Protein AF-A0A6G1FSB7-F1 (afdb_monomer_lite)

Structure (mmCIF, N/CA/C/O backbone):
data_AF-A0A6G1FSB7-F1
#
_entry.id   AF-A0A6G1FSB7-F1
#
loop_
_atom_site.group_PDB
_atom_site.id
_atom_site.type_symbol
_atom_site.label_atom_id
_atom_site.label_alt_id
_atom_site.label_comp_id
_atom_site.label_asym_id
_atom_site.label_entity_id
_atom_site.label_seq_id
_atom_site.pdbx_PDB_ins_code
_atom_site.Cartn_x
_atom_site.Cartn_y
_atom_site.Cartn_z
_atom_site.occupancy
_atom_site.B_iso_or_equiv
_atom_site.auth_seq_id
_atom_site.auth_comp_id
_atom_site.auth_asym_id
_atom_site.auth_atom_id
_atom_site.pdbx_PDB_model_num
ATOM 1 N N . MET A 1 1 ? -20.353 -3.170 -12.183 1.00 54.41 1 MET A N 1
ATOM 2 C CA . MET A 1 1 ? -20.197 -1.735 -12.502 1.00 54.41 1 MET A CA 1
ATOM 3 C C . MET A 1 1 ? -19.175 -1.170 -11.527 1.00 54.41 1 MET A C 1
ATOM 5 O O . MET A 1 1 ? -19.316 -1.468 -10.345 1.00 54.41 1 MET A O 1
ATOM 9 N N . PRO A 1 2 ? -18.126 -0.470 -11.989 1.00 66.56 2 PRO A N 1
ATOM 10 C CA . PRO A 1 2 ? -17.168 0.158 -11.085 1.00 66.56 2 PRO A CA 1
ATOM 11 C C . PRO A 1 2 ? -17.877 1.203 -10.210 1.00 66.56 2 PRO A C 1
ATOM 13 O O . PRO A 1 2 ? -18.895 1.757 -10.636 1.00 66.56 2 PRO A O 1
ATOM 16 N N . PRO A 1 3 ? -17.391 1.442 -8.984 1.00 71.69 3 PRO A N 1
ATOM 17 C CA . PRO A 1 3 ? -18.014 2.393 -8.074 1.00 71.69 3 PRO A CA 1
ATOM 18 C C . PRO A 1 3 ? -17.976 3.822 -8.638 1.00 71.69 3 PRO A C 1
ATOM 20 O O . PRO A 1 3 ? -17.037 4.211 -9.329 1.00 71.69 3 PRO A O 1
ATOM 23 N N . ASP A 1 4 ? -19.015 4.602 -8.342 1.00 80.88 4 ASP A N 1
ATOM 24 C CA . ASP A 1 4 ? -19.133 5.993 -8.786 1.00 80.88 4 ASP A CA 1
ATOM 25 C C . ASP A 1 4 ? -18.079 6.889 -8.106 1.00 80.88 4 ASP A C 1
ATOM 27 O O . ASP A 1 4 ? -17.832 6.751 -6.901 1.00 80.88 4 ASP A O 1
ATOM 31 N N . ARG A 1 5 ? -17.490 7.842 -8.848 1.00 85.50 5 ARG A N 1
ATOM 32 C CA . ARG A 1 5 ? -16.467 8.776 -8.335 1.00 85.50 5 ARG A CA 1
ATOM 33 C C . ARG A 1 5 ? -16.913 9.538 -7.084 1.00 85.50 5 ARG A C 1
ATOM 35 O O . ARG A 1 5 ? -16.089 9.852 -6.231 1.00 85.50 5 ARG A O 1
ATOM 42 N N . SER A 1 6 ? -18.211 9.820 -6.949 1.00 85.75 6 SER A N 1
ATOM 43 C CA . SER A 1 6 ? -18.794 10.533 -5.803 1.00 85.75 6 SER A CA 1
ATOM 44 C C . SER A 1 6 ? -18.677 9.751 -4.493 1.00 85.75 6 SER A C 1
ATOM 46 O O . SER A 1 6 ? -18.774 10.328 -3.411 1.00 85.75 6 SER A O 1
ATOM 48 N N . SER A 1 7 ? -18.423 8.442 -4.575 1.00 87.69 7 SER A N 1
ATOM 49 C CA . SER A 1 7 ? -18.170 7.590 -3.413 1.00 87.69 7 SER A CA 1
ATOM 50 C C . SER A 1 7 ? -16.726 7.681 -2.907 1.00 87.69 7 SER A C 1
ATOM 52 O O . SER A 1 7 ? -16.431 7.123 -1.847 1.00 87.69 7 SER A O 1
ATOM 54 N N . PHE A 1 8 ? -15.834 8.372 -3.626 1.00 91.44 8 PHE A N 1
ATOM 55 C CA . PHE A 1 8 ? -14.427 8.523 -3.268 1.00 91.44 8 PHE A CA 1
ATOM 56 C C . PHE A 1 8 ? -14.100 9.926 -2.762 1.00 91.44 8 PHE A C 1
ATOM 58 O O . PHE A 1 8 ? -14.615 10.944 -3.228 1.00 91.44 8 PHE A O 1
ATOM 65 N N . LYS A 1 9 ? -13.190 9.963 -1.796 1.00 93.50 9 LYS A N 1
ATOM 66 C CA . LYS A 1 9 ? -12.578 11.167 -1.247 1.00 93.50 9 LYS A CA 1
ATOM 67 C C . LYS A 1 9 ? -11.099 11.158 -1.601 1.00 93.50 9 LYS A C 1
ATOM 69 O O . LYS A 1 9 ? -10.447 10.119 -1.494 1.00 93.50 9 LYS A O 1
ATOM 74 N N . ALA A 1 10 ? -10.590 12.318 -1.981 1.00 94.75 10 ALA A N 1
ATOM 75 C CA . ALA A 1 10 ? -9.172 12.559 -2.145 1.00 94.75 10 ALA A CA 1
ATOM 76 C C . ALA A 1 10 ? -8.534 12.979 -0.812 1.00 94.75 10 ALA A C 1
ATOM 78 O O . ALA A 1 10 ? -9.141 13.677 0.005 1.00 94.75 10 ALA A O 1
ATOM 79 N N . LEU A 1 11 ? -7.296 12.551 -0.599 1.00 95.19 11 LEU A N 1
ATOM 80 C CA . LEU A 1 11 ? -6.402 13.015 0.455 1.00 95.19 11 LEU A CA 1
ATOM 81 C C . LEU A 1 11 ? -5.046 13.315 -0.187 1.00 95.19 11 LEU A C 1
ATOM 83 O O . LEU A 1 11 ? -4.570 12.527 -1.000 1.00 95.19 11 LEU A O 1
ATOM 87 N N . ASN A 1 12 ? -4.460 14.468 0.146 1.00 96.00 12 ASN A N 1
ATOM 88 C CA . ASN A 1 12 ? -3.199 14.972 -0.422 1.00 96.00 12 ASN A CA 1
ATOM 89 C C . ASN A 1 12 ? -3.178 15.080 -1.960 1.00 96.00 12 ASN A C 1
ATOM 91 O O . ASN A 1 12 ? -2.124 15.086 -2.586 1.00 96.00 12 ASN A O 1
ATOM 95 N N . THR A 1 13 ? -4.352 15.173 -2.579 1.00 94.44 13 THR A N 1
ATOM 96 C CA . THR A 1 13 ? -4.537 15.472 -4.000 1.00 94.44 13 THR A CA 1
ATOM 97 C C . THR A 1 13 ? -5.859 16.227 -4.166 1.00 94.44 13 THR A C 1
ATOM 99 O O . THR A 1 13 ? -6.755 16.049 -3.331 1.00 94.44 13 THR A O 1
ATOM 102 N N . PRO A 1 14 ? -6.012 17.113 -5.167 1.00 92.75 14 PRO A N 1
ATOM 103 C CA . PRO A 1 14 ? -7.265 17.835 -5.374 1.00 92.75 14 PRO A CA 1
ATOM 104 C C . PRO A 1 14 ? -8.441 16.877 -5.596 1.00 92.75 14 PRO A C 1
ATOM 106 O O . PRO A 1 14 ? -8.322 15.918 -6.342 1.00 92.75 14 PRO A O 1
ATOM 109 N N . GLN A 1 15 ? -9.621 17.150 -5.033 1.00 89.81 15 GLN A N 1
ATOM 110 C CA . GLN A 1 15 ? -10.812 16.309 -5.269 1.00 89.81 15 GLN A CA 1
ATOM 111 C C . GLN A 1 15 ? -11.200 16.236 -6.762 1.00 89.81 15 GLN A C 1
ATOM 113 O O . GLN A 1 15 ? -11.826 15.280 -7.221 1.00 89.81 15 GLN A O 1
ATOM 118 N N . GLU A 1 16 ? -10.806 17.243 -7.534 1.00 88.50 16 GLU A N 1
ATOM 119 C CA . GLU A 1 16 ? -11.022 17.325 -8.978 1.00 88.50 16 GLU A CA 1
ATOM 120 C C . GLU A 1 16 ? -10.201 16.287 -9.754 1.00 88.50 16 GLU A C 1
ATOM 122 O O . GLU A 1 16 ? -10.632 15.867 -10.827 1.00 88.50 16 GLU A O 1
ATOM 127 N N . SER A 1 17 ? -9.085 15.814 -9.178 1.00 86.06 17 SER A N 1
ATOM 128 C CA . SER A 1 17 ? -8.238 14.759 -9.746 1.00 86.06 17 SER A CA 1
ATOM 129 C C . SER A 1 17 ? -8.837 13.360 -9.591 1.00 86.06 17 SER A C 1
ATOM 131 O O . SER A 1 17 ? -8.346 12.423 -10.216 1.00 86.06 17 SER A O 1
ATOM 133 N N . VAL A 1 18 ? -9.915 13.203 -8.804 1.00 88.25 18 VAL A N 1
ATOM 134 C CA . VAL A 1 18 ? -10.635 11.928 -8.702 1.00 88.25 18 VAL A CA 1
ATOM 135 C C . VAL A 1 18 ? -11.195 11.564 -10.085 1.00 88.25 18 VAL A C 1
ATOM 137 O O . VAL A 1 18 ? -12.042 12.305 -10.601 1.00 88.25 18 VAL A O 1
ATOM 140 N N . PRO A 1 19 ? -10.786 10.429 -10.673 1.00 87.62 19 PRO A N 1
ATOM 141 C CA . PRO A 1 19 ? -11.200 10.021 -12.010 1.00 87.62 19 PRO A CA 1
ATOM 142 C C . PRO A 1 19 ? -12.714 9.873 -12.140 1.00 87.62 19 PRO A C 1
ATOM 144 O O . PRO A 1 19 ? -13.407 9.498 -11.195 1.00 87.62 19 PRO A O 1
ATOM 147 N N . GLN A 1 20 ? -13.245 10.126 -13.339 1.00 84.56 20 GLN A N 1
ATOM 148 C CA . GLN A 1 20 ? -14.663 9.874 -13.619 1.00 84.56 20 GLN A CA 1
ATOM 149 C C . GLN A 1 20 ? -14.998 8.383 -13.606 1.00 84.56 20 GLN A C 1
ATOM 151 O O . GLN A 1 20 ? -16.076 7.992 -13.160 1.00 84.56 20 GLN A O 1
ATOM 156 N N . TRP A 1 21 ? -14.062 7.559 -14.072 1.00 84.62 21 TRP A N 1
ATOM 157 C CA . TRP A 1 21 ? -14.194 6.115 -14.126 1.00 84.62 21 TRP A CA 1
ATOM 158 C C . TRP A 1 21 ? -13.213 5.464 -13.154 1.00 84.62 21 TRP A C 1
ATOM 160 O O . TRP A 1 21 ? -12.003 5.556 -13.323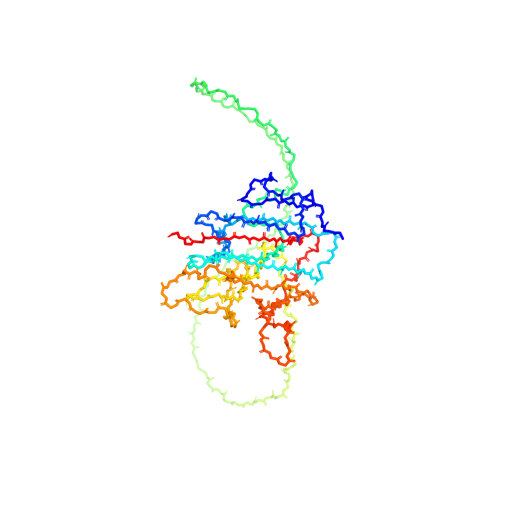 1.00 84.62 21 TRP A O 1
ATOM 170 N N . MET A 1 22 ? -13.747 4.777 -12.145 1.00 85.38 22 MET A N 1
ATOM 171 C CA . MET A 1 22 ? -12.953 4.110 -11.105 1.00 85.38 22 MET A CA 1
ATOM 172 C C . MET A 1 22 ? -12.581 2.661 -11.464 1.00 85.38 22 MET A C 1
ATOM 174 O O . MET A 1 22 ? -12.188 1.898 -10.587 1.00 85.38 22 MET A O 1
ATOM 178 N N . GLY A 1 23 ? -12.763 2.248 -12.725 1.00 85.88 23 GLY A N 1
ATOM 179 C CA . GLY A 1 23 ? -12.395 0.903 -13.182 1.00 85.88 23 GLY A CA 1
ATOM 180 C C . GLY A 1 23 ? -10.907 0.761 -13.511 1.00 85.88 23 GLY A C 1
ATOM 181 O O . GLY A 1 23 ? -10.328 -0.281 -13.233 1.00 85.88 23 GLY A O 1
ATOM 182 N N . SER A 1 24 ? -10.295 1.808 -14.068 1.00 89.75 24 SER A N 1
ATOM 183 C CA . SER A 1 24 ? -8.847 1.949 -14.252 1.00 89.75 24 SER A CA 1
ATOM 184 C C . SER A 1 24 ? -8.519 3.427 -14.437 1.00 89.75 24 SER A C 1
ATOM 186 O O . SER A 1 24 ? -9.261 4.147 -15.105 1.00 89.75 24 SER A O 1
ATOM 188 N N . PHE A 1 25 ? -7.426 3.882 -13.837 1.00 93.25 25 PHE A N 1
ATOM 189 C CA . PHE A 1 25 ? -6.999 5.277 -13.866 1.00 93.25 25 PHE A CA 1
ATOM 190 C C . PHE A 1 25 ? -5.542 5.409 -13.426 1.00 93.25 25 PHE A C 1
ATOM 192 O O . PHE A 1 25 ? -5.006 4.505 -12.787 1.00 93.25 25 PHE A O 1
ATOM 199 N N . ASP A 1 26 ? -4.957 6.573 -13.697 1.00 94.19 26 ASP A N 1
ATOM 200 C CA . ASP A 1 26 ? -3.613 6.928 -13.253 1.00 94.19 26 ASP A CA 1
ATOM 201 C C . ASP A 1 26 ? -3.658 7.794 -11.990 1.00 94.19 26 ASP A C 1
ATOM 203 O O . ASP A 1 26 ? -4.499 8.688 -11.850 1.00 94.19 26 ASP A O 1
ATOM 207 N N . LEU A 1 27 ? -2.731 7.537 -11.067 1.00 95.06 27 LEU A N 1
ATOM 208 C CA . LEU A 1 27 ? -2.522 8.328 -9.858 1.00 95.06 27 LEU A CA 1
ATOM 209 C C . LEU A 1 27 ? -1.041 8.691 -9.757 1.00 95.06 27 LEU A C 1
ATOM 211 O O . LEU A 1 27 ? -0.196 7.818 -9.580 1.00 95.06 27 LEU A O 1
ATOM 215 N N . SER A 1 28 ? -0.730 9.980 -9.860 1.00 94.69 28 SER A N 1
ATOM 216 C CA . SER A 1 28 ? 0.650 10.470 -9.832 1.00 94.69 28 SER A CA 1
ATOM 217 C C . SER A 1 28 ? 1.041 10.969 -8.446 1.00 94.69 28 SER A C 1
ATOM 219 O O . SER A 1 28 ? 0.273 11.687 -7.805 1.00 94.69 28 SER A O 1
ATOM 221 N N . ALA A 1 29 ? 2.258 10.640 -8.018 1.00 95.56 29 ALA A N 1
ATOM 222 C CA . ALA A 1 29 ? 2.855 11.116 -6.777 1.00 95.56 29 ALA A CA 1
ATOM 223 C C . ALA A 1 29 ? 3.949 12.153 -7.060 1.00 95.56 29 ALA A C 1
ATOM 225 O O . ALA A 1 29 ? 4.837 11.927 -7.879 1.00 95.56 29 ALA A O 1
ATOM 226 N N . ALA A 1 30 ? 3.885 13.297 -6.378 1.00 95.00 30 ALA A N 1
ATOM 227 C CA . ALA A 1 30 ? 4.961 14.283 -6.415 1.00 95.00 30 ALA A CA 1
ATOM 228 C C . ALA A 1 30 ? 6.190 13.779 -5.625 1.00 95.00 30 ALA A C 1
ATOM 230 O O . ALA A 1 30 ? 6.027 12.936 -4.736 1.00 95.00 30 ALA A O 1
ATOM 231 N N . PRO A 1 31 ? 7.402 14.304 -5.885 1.00 95.50 31 PRO A N 1
ATOM 232 C CA . PRO A 1 31 ? 8.576 14.001 -5.068 1.00 95.50 31 PRO A CA 1
ATOM 233 C C . PRO A 1 31 ? 8.361 14.308 -3.579 1.00 95.50 31 PRO A C 1
ATOM 235 O O . PRO A 1 31 ? 7.634 15.241 -3.232 1.00 95.50 31 PRO A O 1
ATOM 238 N N . ASN A 1 32 ? 9.051 13.574 -2.705 1.00 95.75 32 ASN A N 1
ATOM 239 C CA . ASN A 1 32 ? 8.972 13.683 -1.241 1.00 95.75 32 ASN A CA 1
ATOM 240 C C . ASN A 1 32 ? 7.580 13.371 -0.654 1.00 95.75 32 ASN A C 1
ATOM 242 O O . ASN A 1 32 ? 7.184 13.918 0.382 1.00 95.75 32 ASN A O 1
ATOM 246 N N . THR A 1 33 ? 6.821 12.493 -1.309 1.00 97.12 33 THR A N 1
ATOM 247 C CA . THR A 1 33 ? 5.533 12.008 -0.799 1.00 97.12 33 THR A CA 1
ATOM 248 C C . THR A 1 33 ? 5.675 10.631 -0.167 1.00 97.12 33 THR A C 1
ATOM 250 O O . THR A 1 33 ? 6.358 9.768 -0.707 1.00 97.12 33 THR A O 1
ATOM 253 N N . ASP A 1 34 ? 5.021 10.409 0.974 1.00 97.38 34 ASP A N 1
ATOM 254 C CA . ASP A 1 34 ? 5.074 9.132 1.692 1.00 97.38 34 ASP A CA 1
ATOM 255 C C . ASP A 1 34 ? 3.839 8.933 2.594 1.00 97.38 34 ASP A C 1
ATOM 257 O O . ASP A 1 34 ? 3.127 9.884 2.947 1.00 97.38 34 ASP A O 1
ATOM 261 N N . LEU A 1 35 ? 3.590 7.676 2.960 1.00 97.25 35 LEU A N 1
ATOM 262 C CA . LEU A 1 35 ? 2.675 7.261 4.017 1.00 97.25 35 LEU A CA 1
ATOM 263 C C . LEU A 1 35 ? 3.426 6.324 4.970 1.00 97.25 35 LEU A C 1
ATOM 265 O O . LEU A 1 35 ? 3.613 5.139 4.674 1.00 97.25 35 LEU A O 1
ATOM 269 N N . TRP A 1 36 ? 3.835 6.849 6.122 1.00 96.56 36 TRP A N 1
ATOM 270 C CA . TRP A 1 36 ? 4.643 6.125 7.101 1.00 96.56 36 TRP A CA 1
ATOM 271 C C . TRP A 1 36 ? 4.350 6.578 8.529 1.00 96.56 36 TRP A C 1
ATOM 273 O O . TRP A 1 36 ? 4.022 7.740 8.754 1.00 96.56 36 TRP A O 1
ATOM 283 N N . ARG A 1 37 ? 4.524 5.690 9.514 1.00 94.88 37 ARG A N 1
ATOM 284 C CA . ARG A 1 37 ? 4.431 6.038 10.938 1.00 94.88 37 ARG A CA 1
ATOM 285 C C . ARG A 1 37 ? 5.734 5.740 11.662 1.00 94.88 37 ARG A C 1
ATOM 287 O O . ARG A 1 37 ? 6.164 4.593 11.750 1.00 94.88 37 ARG A O 1
ATOM 294 N N . LYS A 1 38 ? 6.354 6.772 12.227 1.00 91.06 38 LYS A N 1
ATOM 295 C CA . LYS A 1 38 ? 7.503 6.626 13.126 1.00 91.06 38 LYS A CA 1
ATOM 296 C C . LYS A 1 38 ? 7.009 6.495 14.574 1.00 91.06 38 LYS A C 1
ATOM 298 O O . LYS A 1 38 ? 6.112 7.255 14.956 1.00 91.06 38 LYS A O 1
ATOM 303 N N . PRO A 1 39 ? 7.600 5.599 15.382 1.00 85.75 39 PRO A N 1
ATOM 304 C CA . PRO A 1 39 ? 7.318 5.533 16.810 1.00 85.75 39 PRO A CA 1
ATOM 305 C C . PRO A 1 39 ? 7.502 6.896 17.514 1.00 85.75 39 PRO A C 1
ATOM 307 O O . PRO A 1 39 ? 8.401 7.656 17.137 1.00 85.75 39 PRO A O 1
ATOM 310 N N . PRO A 1 40 ? 6.703 7.213 18.550 1.00 74.25 40 PRO A N 1
ATOM 311 C CA . PRO A 1 40 ? 5.519 6.466 18.972 1.00 74.25 40 PRO A CA 1
ATOM 312 C C . PRO A 1 40 ? 4.350 6.653 17.984 1.00 74.25 40 PRO A C 1
ATOM 314 O O . PRO A 1 40 ? 3.909 5.684 17.390 1.00 74.25 40 PRO A O 1
ATOM 317 N N . CYS A 1 41 ? 3.908 7.879 17.679 1.00 74.38 41 CYS A N 1
ATOM 318 C CA . CYS A 1 41 ? 2.727 8.103 16.821 1.00 74.38 41 CYS A CA 1
ATOM 319 C C . CYS A 1 41 ? 2.927 9.212 15.774 1.00 74.38 41 CYS A C 1
ATOM 321 O O . CYS A 1 41 ? 2.022 10.011 15.534 1.00 74.38 41 CYS A O 1
ATOM 323 N N . ARG A 1 42 ? 4.121 9.335 15.182 1.00 85.69 42 ARG A N 1
ATOM 324 C CA . ARG A 1 42 ? 4.404 10.411 14.221 1.00 85.69 42 ARG A CA 1
ATOM 325 C C . ARG A 1 42 ? 4.148 9.946 12.791 1.00 85.69 42 ARG A C 1
ATOM 327 O O . ARG A 1 42 ? 4.974 9.239 12.215 1.00 85.69 42 ARG A O 1
ATOM 334 N N . ASP A 1 43 ? 3.032 10.387 12.223 1.00 90.50 43 ASP A N 1
ATOM 335 C CA . ASP A 1 43 ? 2.664 10.109 10.835 1.00 90.50 43 ASP A CA 1
ATOM 336 C C . ASP A 1 43 ? 3.342 11.074 9.846 1.00 90.50 43 ASP A C 1
ATOM 338 O O . ASP A 1 43 ? 3.301 12.295 10.007 1.00 90.50 43 ASP A O 1
ATOM 342 N N . THR A 1 44 ? 3.915 10.514 8.785 1.00 94.38 44 THR A N 1
ATOM 343 C CA . THR A 1 44 ? 4.077 11.169 7.485 1.00 94.38 44 THR A CA 1
ATOM 344 C C . THR A 1 44 ? 2.890 10.730 6.633 1.00 94.38 44 THR A C 1
ATOM 346 O O . THR A 1 44 ? 2.717 9.538 6.399 1.00 94.38 44 THR A O 1
ATOM 349 N N . SER A 1 45 ? 2.053 11.671 6.199 1.00 95.44 45 SER A N 1
ATOM 350 C CA . SER A 1 45 ? 0.875 11.407 5.363 1.00 95.44 45 SER A CA 1
ATOM 351 C C . SER A 1 45 ? 0.792 12.475 4.279 1.00 95.44 45 SER A C 1
ATOM 353 O O . SER A 1 45 ? 0.011 13.418 4.376 1.00 95.44 45 SER A O 1
ATOM 355 N N . THR A 1 46 ? 1.665 12.367 3.282 1.00 96.88 46 THR A N 1
ATOM 356 C CA . THR A 1 46 ? 1.761 13.303 2.146 1.00 96.88 46 THR A CA 1
ATOM 357 C C . THR A 1 46 ? 1.472 12.628 0.807 1.00 96.88 46 THR A C 1
ATOM 359 O O . THR A 1 46 ? 1.258 13.315 -0.187 1.00 96.88 46 THR A O 1
ATOM 362 N N . ALA A 1 47 ? 1.415 11.292 0.777 1.00 97.50 47 ALA A N 1
ATOM 363 C CA . ALA A 1 47 ? 1.036 10.513 -0.396 1.00 97.50 47 ALA A CA 1
ATOM 364 C C . ALA A 1 47 ? -0.395 10.838 -0.871 1.00 97.50 47 ALA A C 1
ATOM 366 O O . ALA A 1 47 ? -1.306 10.866 -0.032 1.00 97.50 47 ALA A O 1
ATOM 367 N N . PRO A 1 48 ? -0.622 11.052 -2.182 1.00 97.69 48 PRO A N 1
ATOM 368 C CA . PRO A 1 48 ? -1.963 11.146 -2.745 1.00 97.69 48 PRO A CA 1
ATOM 369 C C . PRO A 1 48 ? -2.716 9.824 -2.568 1.00 97.69 48 PRO A C 1
ATOM 371 O O . PRO A 1 48 ? -2.221 8.751 -2.918 1.00 97.69 48 PRO A O 1
ATOM 374 N N . ILE A 1 49 ? -3.929 9.905 -2.023 1.00 97.69 49 ILE A N 1
ATOM 375 C CA . ILE A 1 49 ? -4.774 8.749 -1.710 1.00 97.69 49 ILE A CA 1
ATOM 376 C C . ILE A 1 49 ? -6.200 9.022 -2.184 1.00 97.69 49 ILE A C 1
ATOM 378 O O . ILE A 1 49 ? -6.784 10.059 -1.861 1.00 97.69 49 ILE A O 1
ATOM 382 N N . LEU A 1 50 ? -6.795 8.056 -2.883 1.00 96.12 50 LEU A N 1
ATOM 383 C CA . LEU A 1 50 ? -8.219 8.044 -3.216 1.00 96.12 50 LEU A CA 1
ATOM 384 C C . LEU A 1 50 ? -8.896 6.918 -2.442 1.00 96.12 50 LEU A C 1
ATOM 386 O O . LEU A 1 50 ? -8.586 5.750 -2.664 1.00 96.12 50 LEU A O 1
ATOM 390 N N . TYR A 1 51 ? -9.822 7.242 -1.541 1.00 95.31 51 TYR A N 1
ATOM 391 C CA . TYR A 1 51 ? -10.451 6.245 -0.670 1.00 95.31 51 TYR A CA 1
ATOM 392 C C . TYR A 1 51 ? -11.964 6.392 -0.583 1.00 95.31 51 TYR A C 1
ATOM 394 O O . TYR A 1 51 ? -12.524 7.479 -0.710 1.00 95.31 51 TYR A O 1
ATOM 402 N N . THR A 1 52 ? -12.633 5.284 -0.293 1.00 92.81 52 THR A N 1
ATOM 403 C CA . THR A 1 52 ? -14.062 5.229 -0.006 1.00 92.81 52 THR A CA 1
ATOM 404 C C . THR A 1 52 ? -14.316 4.721 1.411 1.00 92.81 52 THR A C 1
ATOM 406 O O . THR A 1 52 ? -13.464 4.092 2.041 1.00 92.81 52 THR A O 1
ATOM 409 N N . SER A 1 53 ? -15.496 5.038 1.938 1.00 91.75 53 SER A N 1
ATOM 410 C CA . SER A 1 53 ? -15.964 4.555 3.242 1.00 91.75 53 SER A CA 1
ATOM 411 C C . SER A 1 53 ? -16.900 3.384 3.016 1.00 91.75 53 SER A C 1
ATOM 413 O O . SER A 1 53 ? -17.804 3.475 2.184 1.00 91.75 53 SER A O 1
ATOM 415 N N . LEU A 1 54 ? -16.707 2.295 3.750 1.00 88.75 54 LEU A N 1
ATOM 416 C CA . LEU A 1 54 ? -17.523 1.110 3.540 1.00 88.75 54 LEU A CA 1
ATOM 417 C C . LEU A 1 54 ? -18.903 1.273 4.182 1.00 88.75 54 LEU A C 1
ATOM 419 O O . LEU A 1 54 ? -19.042 1.789 5.289 1.00 88.75 54 LEU A O 1
ATOM 423 N N . ARG A 1 55 ? -19.937 0.810 3.474 1.00 85.94 55 ARG A N 1
ATOM 424 C CA . ARG A 1 55 ? -21.317 0.729 3.993 1.00 85.94 55 ARG A CA 1
ATOM 425 C C . ARG A 1 55 ? -21.610 -0.604 4.677 1.00 85.94 55 ARG A C 1
ATOM 427 O O . ARG A 1 55 ? -22.580 -0.724 5.415 1.00 85.94 55 ARG A O 1
ATOM 434 N N . HIS A 1 56 ? -20.773 -1.596 4.405 1.00 89.12 56 HIS A N 1
ATOM 435 C CA . HIS A 1 56 ? -20.884 -2.955 4.907 1.00 89.12 56 HIS A CA 1
ATOM 436 C C . HIS A 1 56 ? -19.560 -3.371 5.533 1.00 89.12 56 HIS A C 1
ATOM 438 O O . HIS A 1 56 ? -18.521 -2.756 5.285 1.00 89.12 56 HIS A O 1
ATOM 444 N N . ARG A 1 57 ? -19.602 -4.448 6.317 1.00 93.00 57 ARG A N 1
ATOM 445 C CA . ARG A 1 57 ? -18.404 -5.081 6.857 1.00 93.00 57 ARG A CA 1
ATOM 446 C C . ARG A 1 57 ? -17.405 -5.377 5.734 1.00 93.00 57 ARG A C 1
ATOM 448 O O . ARG A 1 57 ? -17.754 -6.005 4.734 1.00 93.00 57 ARG A O 1
ATOM 455 N N . PHE A 1 58 ? -16.157 -4.952 5.925 1.00 95.62 58 PHE A N 1
ATOM 456 C CA . PHE A 1 58 ? -15.071 -5.271 5.002 1.00 95.62 58 PHE A CA 1
ATOM 457 C C . PHE A 1 58 ? -14.898 -6.789 4.885 1.00 95.62 58 PHE A C 1
ATOM 459 O O . PHE A 1 58 ? -14.767 -7.469 5.902 1.00 95.62 58 PHE A O 1
ATOM 466 N N . THR A 1 59 ? -14.889 -7.299 3.654 1.00 96.50 59 THR A N 1
ATOM 467 C CA . THR A 1 59 ? -14.662 -8.724 3.359 1.00 96.50 59 THR A CA 1
ATOM 468 C C . THR A 1 59 ? -13.341 -8.892 2.626 1.00 96.50 59 THR A C 1
ATOM 470 O O . THR A 1 59 ? -12.438 -9.552 3.125 1.00 96.50 59 THR A O 1
ATOM 473 N N . SER A 1 60 ? -13.195 -8.228 1.486 1.00 97.12 60 SER A N 1
ATOM 474 C CA . SER A 1 60 ? -11.943 -8.129 0.751 1.00 97.12 60 SER A CA 1
ATOM 475 C C . SER A 1 60 ? -11.950 -6.879 -0.123 1.00 97.12 60 SER A C 1
ATOM 477 O O . SER A 1 60 ? -12.989 -6.234 -0.303 1.00 97.12 60 SER A O 1
ATOM 479 N N . ALA A 1 61 ? -10.787 -6.530 -0.654 1.00 96.00 61 ALA A N 1
ATOM 480 C CA . ALA A 1 61 ? -10.652 -5.598 -1.762 1.00 96.00 61 ALA A CA 1
ATOM 481 C C . ALA A 1 61 ? -9.576 -6.118 -2.706 1.00 96.00 61 ALA A C 1
ATOM 483 O O . ALA A 1 61 ? -8.718 -6.879 -2.281 1.00 96.00 61 ALA A O 1
ATOM 484 N N . GLU A 1 62 ? -9.619 -5.702 -3.964 1.00 95.81 62 GLU A N 1
ATOM 485 C CA . GLU A 1 62 ? -8.630 -6.089 -4.961 1.00 95.81 62 GLU A CA 1
ATOM 486 C C . GLU A 1 62 ? -8.211 -4.861 -5.762 1.00 95.81 62 GLU A C 1
ATOM 488 O O . GLU A 1 62 ? -9.041 -4.011 -6.093 1.00 95.81 62 GLU A O 1
ATOM 493 N N . VAL A 1 63 ? -6.921 -4.768 -6.063 1.00 96.00 63 VAL A N 1
ATOM 494 C CA . VAL A 1 63 ? -6.377 -3.790 -7.003 1.00 96.00 63 VAL A CA 1
ATOM 495 C C . VAL A 1 63 ? -5.359 -4.478 -7.897 1.00 96.00 63 VAL A C 1
ATOM 497 O O . VAL A 1 63 ? -4.617 -5.344 -7.442 1.00 96.00 63 VAL A O 1
ATOM 500 N N . THR A 1 64 ? -5.304 -4.074 -9.160 1.00 96.44 64 THR A N 1
ATOM 501 C CA . THR A 1 64 ? -4.149 -4.339 -10.018 1.00 96.44 64 THR A CA 1
ATOM 502 C C . THR A 1 64 ? -3.398 -3.036 -10.199 1.00 96.44 64 THR A C 1
ATOM 504 O O . THR A 1 64 ? -3.990 -2.034 -10.593 1.00 96.44 64 THR A O 1
ATOM 507 N N . VAL A 1 65 ? -2.112 -3.046 -9.870 1.00 96.06 65 VAL A N 1
ATOM 508 C CA . VAL A 1 65 ? -1.239 -1.879 -9.940 1.00 96.06 65 VAL A CA 1
ATOM 509 C C . VAL A 1 65 ? -0.120 -2.140 -10.935 1.00 96.06 65 VAL A C 1
ATOM 511 O O . VAL A 1 65 ? 0.458 -3.225 -10.959 1.00 96.06 65 VAL A O 1
ATOM 514 N N . SER A 1 66 ? 0.179 -1.133 -11.746 1.00 94.19 66 SER A N 1
ATOM 515 C CA . SER A 1 66 ? 1.393 -1.041 -12.547 1.00 94.19 66 SER A CA 1
ATOM 516 C C . SER A 1 66 ? 1.964 0.360 -12.363 1.00 94.19 66 SER A C 1
ATOM 518 O O . SER A 1 66 ? 1.195 1.321 -12.317 1.00 94.19 66 SER A O 1
ATOM 520 N N . ALA A 1 67 ? 3.278 0.479 -12.190 1.00 92.44 67 ALA A N 1
ATOM 521 C CA . ALA A 1 67 ? 3.908 1.743 -11.816 1.00 92.44 67 ALA A CA 1
ATOM 522 C C . ALA A 1 67 ? 5.249 1.949 -12.525 1.00 92.44 67 ALA A C 1
ATOM 524 O O . ALA A 1 67 ? 6.008 1.000 -12.714 1.00 92.44 67 ALA A O 1
ATOM 525 N N . ASP A 1 68 ? 5.547 3.204 -12.863 1.00 90.75 68 ASP A N 1
ATOM 526 C CA . ASP A 1 68 ? 6.873 3.644 -13.297 1.00 90.75 68 ASP A CA 1
ATOM 527 C C . ASP A 1 68 ? 7.753 3.848 -12.054 1.00 90.75 68 ASP A C 1
ATOM 529 O O . ASP A 1 68 ? 7.792 4.929 -11.467 1.00 90.75 68 ASP A O 1
ATOM 533 N N . LEU A 1 69 ? 8.390 2.768 -11.593 1.00 89.94 69 LEU A N 1
ATOM 534 C CA . LEU A 1 69 ? 9.251 2.788 -10.410 1.00 89.94 69 LEU A CA 1
ATOM 535 C C . LEU A 1 69 ? 10.654 3.307 -10.758 1.00 89.94 69 LEU A C 1
ATOM 537 O O . LEU A 1 69 ? 11.516 2.542 -11.190 1.00 89.94 69 LEU A O 1
ATOM 541 N N . GLU A 1 70 ? 10.883 4.599 -10.568 1.00 87.44 70 GLU A N 1
ATOM 542 C CA . GLU A 1 70 ? 12.118 5.275 -10.981 1.00 87.44 70 GLU A CA 1
ATOM 543 C C . GLU A 1 70 ? 13.064 5.544 -9.815 1.00 87.44 70 GLU A C 1
ATOM 545 O O . GLU A 1 70 ? 14.269 5.601 -10.014 1.00 87.44 70 GLU A O 1
ATOM 550 N N . PHE A 1 71 ? 12.549 5.730 -8.603 1.00 90.31 71 PHE A N 1
ATOM 551 C CA . PHE A 1 71 ? 13.371 6.063 -7.443 1.00 90.31 71 PHE A CA 1
ATOM 552 C C . PHE A 1 71 ? 13.193 5.042 -6.334 1.00 90.31 71 PHE A C 1
ATOM 554 O O . PHE A 1 71 ? 12.126 4.447 -6.174 1.00 90.31 71 PHE A O 1
ATOM 561 N N . GLU A 1 72 ? 14.266 4.808 -5.577 1.00 91.88 72 GLU A N 1
ATOM 562 C CA . GLU A 1 72 ? 14.223 3.915 -4.423 1.00 91.88 72 GLU A CA 1
ATOM 563 C C . GLU A 1 72 ? 13.068 4.344 -3.502 1.00 91.88 72 GLU A C 1
ATOM 565 O O . GLU A 1 72 ? 12.872 5.532 -3.231 1.00 91.88 72 GLU A O 1
ATOM 570 N N . TRP A 1 73 ? 12.286 3.365 -3.056 1.00 95.31 73 TRP A N 1
ATOM 571 C CA . TRP A 1 73 ? 11.057 3.532 -2.283 1.00 95.31 73 TRP A CA 1
ATOM 572 C C . TRP A 1 73 ? 9.861 4.121 -3.036 1.00 95.31 73 TRP A C 1
ATOM 574 O O . TRP A 1 73 ? 8.872 4.414 -2.369 1.00 95.31 73 TRP A O 1
ATOM 584 N N . ASP A 1 74 ? 9.882 4.274 -4.368 1.00 96.88 74 ASP A N 1
ATOM 585 C CA . ASP A 1 74 ? 8.661 4.529 -5.154 1.00 96.88 74 ASP A CA 1
ATOM 586 C C . ASP A 1 74 ? 7.628 3.430 -4.867 1.00 96.88 74 ASP A C 1
ATOM 588 O O . ASP A 1 74 ? 7.976 2.248 -4.824 1.00 96.88 74 ASP A O 1
ATOM 592 N N . GLN A 1 75 ? 6.361 3.805 -4.654 1.00 97.56 75 GLN A N 1
ATOM 593 C CA . GLN A 1 75 ? 5.304 2.866 -4.254 1.00 97.56 75 GLN A CA 1
ATOM 594 C C . GLN A 1 75 ? 3.972 3.185 -4.914 1.00 97.56 75 GLN A C 1
ATOM 596 O O . GLN A 1 75 ? 3.600 4.348 -5.075 1.00 97.56 75 GLN A O 1
ATOM 601 N N . ALA A 1 76 ? 3.197 2.140 -5.176 1.00 98.06 76 ALA A N 1
ATOM 602 C CA . ALA A 1 76 ? 1.786 2.256 -5.507 1.00 98.06 76 ALA A CA 1
ATOM 603 C C . ALA A 1 76 ? 1.024 1.013 -5.039 1.00 98.06 76 ALA A C 1
ATOM 605 O O . ALA A 1 76 ? 1.542 -0.104 -5.075 1.00 98.06 76 ALA A O 1
ATOM 606 N N . GLY A 1 77 ? -0.218 1.183 -4.597 1.00 98.12 77 GLY A N 1
ATOM 607 C CA . GLY A 1 77 ? -1.004 0.048 -4.123 1.00 98.12 77 GLY A CA 1
ATOM 608 C C . GLY A 1 77 ? -2.294 0.428 -3.421 1.00 98.12 77 GLY A C 1
ATOM 609 O O . GLY A 1 77 ? -2.882 1.480 -3.671 1.00 98.12 77 GLY A O 1
ATOM 610 N N . LEU A 1 78 ? -2.735 -0.456 -2.530 1.00 98.06 78 LEU A N 1
ATOM 611 C CA . LEU A 1 78 ? -3.966 -0.324 -1.758 1.00 98.06 78 LEU A CA 1
ATOM 612 C C . LEU A 1 78 ? -3.647 0.009 -0.302 1.00 98.06 78 LEU A C 1
ATOM 614 O O . LEU A 1 78 ? -2.689 -0.503 0.271 1.00 98.06 78 LEU A O 1
ATOM 618 N N . VAL A 1 79 ? -4.488 0.835 0.315 1.00 98.44 79 VAL A N 1
ATOM 619 C CA . VAL A 1 79 ? -4.444 1.157 1.742 1.00 98.44 79 VAL A CA 1
ATOM 620 C C . VAL A 1 79 ? -5.806 0.926 2.406 1.00 98.44 79 VAL A C 1
ATOM 622 O O . VAL A 1 79 ? -6.855 1.240 1.840 1.00 98.44 79 VAL A O 1
ATOM 625 N N . ILE A 1 80 ? -5.797 0.374 3.620 1.00 97.75 80 ILE A N 1
ATOM 626 C CA . ILE A 1 80 ? -6.970 0.252 4.491 1.00 97.75 80 ILE A CA 1
ATOM 627 C C . ILE A 1 80 ? -6.715 1.057 5.761 1.00 97.75 80 ILE A C 1
ATOM 629 O O . ILE A 1 80 ? -5.736 0.818 6.469 1.00 97.75 80 ILE A O 1
ATOM 633 N N . PHE A 1 81 ? -7.628 1.971 6.077 1.00 96.56 81 PHE A N 1
ATOM 634 C CA . PHE A 1 81 ? -7.653 2.695 7.343 1.00 96.56 81 PHE A CA 1
ATOM 635 C C . PHE A 1 81 ? -8.735 2.110 8.248 1.00 96.56 81 PHE A C 1
ATOM 637 O O . PHE A 1 81 ? -9.884 1.941 7.837 1.00 96.56 81 PHE A O 1
ATOM 644 N N . ALA A 1 82 ? -8.362 1.834 9.490 1.00 93.94 82 ALA A N 1
ATOM 645 C CA . ALA A 1 82 ? -9.252 1.547 10.600 1.00 93.94 82 ALA A CA 1
ATOM 646 C C . ALA A 1 82 ? -9.343 2.808 11.469 1.00 93.94 82 ALA A C 1
ATOM 648 O O . ALA A 1 82 ? -8.556 2.987 12.400 1.00 93.94 82 ALA A O 1
ATOM 649 N N . GLY A 1 83 ? -10.269 3.701 11.108 1.00 89.94 83 GLY A N 1
ATOM 650 C CA . GLY A 1 83 ? -10.376 5.053 11.657 1.00 89.94 83 GLY A CA 1
ATOM 651 C C . GLY A 1 83 ? -10.179 6.143 10.598 1.00 89.94 83 GLY A C 1
ATOM 652 O O . GLY A 1 83 ? -10.204 5.894 9.388 1.00 89.94 83 GLY A O 1
ATOM 653 N N . ALA A 1 84 ? -9.995 7.381 11.057 1.00 88.88 84 ALA A N 1
ATOM 654 C CA . ALA A 1 84 ? -9.693 8.505 10.176 1.00 88.88 84 ALA A CA 1
ATOM 655 C C . ALA A 1 84 ? -8.290 8.343 9.555 1.00 88.88 84 ALA A C 1
ATOM 657 O O . ALA A 1 84 ? -7.354 7.992 10.282 1.00 88.88 84 ALA A O 1
ATOM 658 N N . PRO A 1 85 ? -8.109 8.608 8.245 1.00 89.38 85 PRO A N 1
ATOM 659 C CA . PRO A 1 85 ? -6.783 8.651 7.643 1.00 89.38 85 PRO A CA 1
ATOM 660 C C . PRO A 1 85 ? -5.899 9.698 8.343 1.00 89.38 85 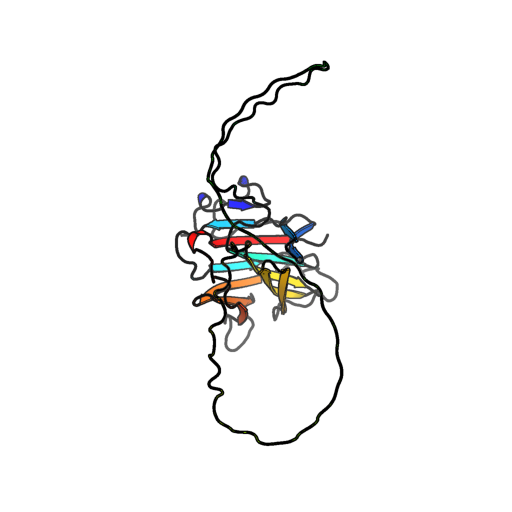PRO A C 1
ATOM 662 O O . PRO A 1 85 ? -6.401 10.767 8.705 1.00 89.38 85 PRO A O 1
ATOM 665 N N . PRO A 1 86 ? -4.596 9.430 8.528 1.00 86.44 86 PRO A N 1
ATOM 666 C CA . PRO A 1 86 ? -3.691 10.372 9.175 1.00 86.44 86 PRO A CA 1
ATOM 667 C C . PRO A 1 86 ? -3.588 11.679 8.379 1.00 86.44 86 PRO A C 1
ATOM 669 O O . PRO A 1 86 ? -3.639 11.678 7.147 1.00 86.44 86 PRO A O 1
ATOM 672 N N . GLY A 1 87 ? -3.452 12.801 9.089 1.00 76.00 87 GLY A N 1
ATOM 673 C CA . GLY A 1 87 ? -3.503 14.149 8.506 1.00 76.00 87 GLY A CA 1
ATOM 674 C C . GLY A 1 87 ? -4.918 14.727 8.372 1.00 76.00 87 GLY A C 1
ATOM 675 O O . GLY A 1 87 ? -5.067 15.886 7.993 1.00 76.00 87 GLY A O 1
ATOM 676 N N . ARG A 1 88 ? -5.961 13.961 8.725 1.00 65.06 88 ARG A N 1
ATOM 677 C CA . ARG A 1 88 ? -7.344 14.440 8.805 1.00 65.06 88 ARG A CA 1
ATOM 678 C C . ARG A 1 88 ? -7.849 14.374 10.247 1.00 65.06 88 ARG A C 1
ATOM 680 O O . ARG A 1 88 ? -8.175 13.299 10.739 1.00 65.06 88 ARG A O 1
ATOM 687 N N . GLU A 1 89 ? -7.960 15.523 10.909 1.00 46.88 89 GLU A N 1
ATOM 688 C CA . GLU A 1 89 ? -8.715 15.620 12.161 1.00 46.88 89 GLU A CA 1
ATOM 689 C C . GLU A 1 89 ? -10.214 15.475 11.851 1.00 46.88 89 GLU A C 1
ATOM 691 O O . GLU A 1 89 ? -10.819 16.335 11.208 1.00 46.88 89 GLU A O 1
ATOM 696 N N . GLU A 1 90 ? -10.841 14.382 12.284 1.00 43.28 90 GLU A N 1
ATOM 697 C CA . GLU A 1 90 ? -12.297 14.356 12.425 1.00 43.28 90 GLU A CA 1
ATOM 698 C C . GLU A 1 90 ? -12.630 15.025 13.763 1.00 43.28 90 GLU A C 1
ATOM 700 O O . GLU A 1 90 ? -12.445 14.424 14.820 1.00 43.28 90 GLU A O 1
ATOM 705 N N . ARG A 1 91 ? -13.097 16.284 13.737 1.00 34.47 91 ARG A N 1
ATOM 706 C CA . ARG A 1 91 ? -13.700 16.895 14.931 1.00 34.47 91 ARG A CA 1
ATOM 707 C C . ARG A 1 91 ? -14.882 16.021 15.364 1.00 34.47 91 ARG A C 1
ATOM 709 O O . ARG A 1 91 ? -15.819 15.863 14.574 1.00 34.47 91 ARG A O 1
ATOM 716 N N . PRO A 1 92 ? -14.900 15.492 16.597 1.00 35.03 92 PRO A N 1
ATOM 717 C CA . PRO A 1 92 ? -16.107 14.900 17.145 1.00 35.03 92 PRO A CA 1
ATOM 718 C C . PRO A 1 92 ? -17.106 16.045 17.349 1.00 35.03 92 PRO A C 1
ATOM 720 O O . PRO A 1 92 ? -16.799 16.981 18.075 1.00 35.03 92 PRO A O 1
ATOM 723 N N . GLY A 1 93 ? -18.239 15.999 16.640 1.00 45.03 93 GLY A N 1
ATOM 724 C CA . GLY A 1 93 ? -19.401 16.900 16.731 1.00 45.03 93 GLY A CA 1
ATOM 725 C C . GLY A 1 93 ? -19.225 18.223 17.494 1.00 45.03 93 GLY A C 1
ATOM 726 O O . GLY A 1 93 ? -19.313 18.253 18.716 1.00 45.03 93 GLY A O 1
ATOM 727 N N . GLY A 1 94 ? -19.085 19.336 16.771 1.00 30.20 94 GLY A N 1
ATOM 728 C CA . GLY A 1 94 ? -19.090 20.678 17.355 1.00 30.20 94 GLY A CA 1
ATOM 729 C C . GLY A 1 94 ? -19.494 21.721 16.319 1.00 30.20 94 GLY A C 1
ATOM 730 O O . GLY A 1 94 ? -18.848 21.839 15.282 1.00 30.20 94 GLY A O 1
ATOM 731 N N . VAL A 1 95 ? -20.592 22.418 16.608 1.00 34.44 95 VAL A N 1
ATOM 732 C CA . VAL A 1 95 ? -21.246 23.478 15.825 1.00 34.44 95 VAL A CA 1
ATOM 733 C C . VAL A 1 95 ? -20.230 24.460 15.222 1.00 34.44 95 VAL A C 1
ATOM 735 O O . VAL A 1 95 ? -19.367 24.978 15.929 1.00 34.44 95 VAL A O 1
ATOM 738 N N . GLU A 1 96 ? -20.338 24.728 13.917 1.00 32.12 96 GLU A N 1
ATOM 739 C CA . GLU A 1 96 ? -19.589 25.797 13.247 1.00 32.12 96 GLU A CA 1
ATOM 740 C C . GLU A 1 96 ? -20.060 27.164 13.757 1.00 32.12 96 GLU A C 1
ATOM 742 O O . GLU A 1 96 ? -21.070 27.699 13.304 1.00 32.12 96 GLU A O 1
ATOM 747 N N . THR A 1 97 ? -19.308 27.764 14.678 1.00 29.95 97 THR A N 1
ATOM 748 C CA . THR A 1 97 ? -19.380 29.212 14.887 1.00 29.95 97 THR A CA 1
ATOM 749 C C . THR A 1 97 ? -18.423 29.870 13.903 1.00 29.95 97 THR A C 1
ATOM 751 O O . THR A 1 97 ? -17.204 29.841 14.078 1.00 29.95 97 THR A O 1
ATOM 754 N N . VAL A 1 98 ? -18.987 30.441 12.840 1.00 30.05 98 VAL A N 1
ATOM 755 C CA . VAL A 1 98 ? -18.286 31.294 11.876 1.00 30.05 98 VAL A CA 1
ATOM 756 C C . VAL A 1 98 ? -17.740 32.517 12.618 1.00 30.05 98 VAL A C 1
ATOM 758 O O . VAL A 1 98 ? -18.509 33.371 13.055 1.00 30.05 98 VAL A O 1
ATOM 761 N N . ILE A 1 99 ? -16.417 32.611 12.772 1.00 30.55 99 ILE A N 1
ATOM 762 C CA . ILE A 1 99 ? -15.757 33.829 13.255 1.00 30.55 99 ILE A CA 1
ATOM 763 C C . ILE A 1 99 ? -15.338 34.647 12.034 1.00 30.55 99 ILE A C 1
ATOM 765 O O . ILE A 1 99 ? -14.450 34.258 11.277 1.00 30.55 99 ILE A O 1
ATOM 769 N N . VAL A 1 100 ? -16.004 35.784 11.848 1.00 29.36 100 VAL A N 1
ATOM 770 C CA . VAL A 1 100 ? -15.625 36.831 10.893 1.00 29.36 100 VAL A CA 1
ATOM 771 C C . VAL A 1 100 ? -14.386 37.559 11.443 1.00 29.36 100 VAL A C 1
ATOM 773 O O . VAL A 1 100 ? -14.412 37.952 12.611 1.00 29.36 100 VAL A O 1
ATOM 776 N N . PRO A 1 101 ? -13.299 37.760 10.673 1.00 29.94 101 PRO A N 1
ATOM 777 C CA . PRO A 1 101 ? -12.126 38.466 11.177 1.00 29.94 101 PRO A CA 1
ATOM 778 C C . PRO A 1 101 ? -12.332 39.986 11.117 1.00 29.94 101 PRO A C 1
ATOM 780 O O . PRO A 1 101 ? -12.591 40.549 10.053 1.00 29.94 101 PRO A O 1
ATOM 783 N N . SER A 1 102 ? -12.169 40.654 12.260 1.00 28.77 102 SER A N 1
ATOM 784 C CA . SER A 1 102 ? -12.144 42.117 12.376 1.00 28.77 102 SER A CA 1
ATOM 785 C C . SER A 1 102 ? -10.700 42.628 12.461 1.00 28.77 102 SER A C 1
ATOM 787 O O . SER A 1 102 ? -9.873 42.079 13.183 1.00 28.77 102 SER A O 1
ATOM 789 N N . ILE A 1 103 ? -10.429 43.686 11.695 1.00 34.41 103 ILE A N 1
ATOM 790 C CA . ILE A 1 103 ? -9.163 44.420 11.493 1.00 34.41 103 ILE A CA 1
ATOM 791 C C . ILE A 1 103 ? -8.602 44.984 12.822 1.00 34.41 103 ILE A C 1
ATOM 793 O O . ILE A 1 103 ? -9.399 45.360 13.684 1.00 34.41 103 ILE A O 1
ATOM 797 N N . PRO A 1 104 ? -7.267 45.097 13.014 1.00 31.02 104 PRO A N 1
ATOM 798 C CA . PRO A 1 104 ? -6.699 45.555 14.278 1.00 31.02 104 PRO A CA 1
ATOM 799 C C . PRO A 1 104 ? -6.708 47.085 14.386 1.00 31.02 104 PRO A C 1
ATOM 801 O O . PRO A 1 104 ? -6.322 47.788 13.452 1.00 31.02 104 PRO A O 1
ATOM 804 N N . ALA A 1 105 ? -7.070 47.597 15.562 1.00 29.25 105 ALA A N 1
ATOM 805 C CA . ALA A 1 105 ? -6.763 48.959 15.976 1.00 29.25 105 ALA A CA 1
ATOM 806 C C . ALA A 1 105 ? -6.174 48.946 17.394 1.00 29.25 105 ALA A C 1
ATOM 808 O O . ALA A 1 105 ? -6.643 48.251 18.291 1.00 29.25 105 ALA A O 1
ATOM 809 N N . THR A 1 106 ? -5.090 49.697 17.517 1.00 30.00 106 THR A N 1
ATOM 810 C CA . THR A 1 106 ? -4.186 49.928 18.645 1.00 30.00 106 THR A CA 1
ATOM 811 C C . THR A 1 106 ? -4.834 50.470 19.925 1.00 30.00 106 THR A C 1
ATOM 813 O O . THR A 1 106 ? -5.751 51.278 19.857 1.00 30.00 106 THR A O 1
ATOM 816 N N . GLU A 1 107 ? -4.214 50.087 21.052 1.00 32.09 107 GLU A N 1
ATOM 817 C CA . GLU A 1 107 ? -4.137 50.751 22.371 1.00 32.09 107 GLU A CA 1
ATOM 818 C C . GLU A 1 107 ? -5.434 51.193 23.081 1.00 32.09 107 GLU A C 1
ATOM 820 O O . GLU A 1 107 ? -6.075 52.163 22.686 1.00 32.09 107 GLU A O 1
ATOM 825 N N . ARG A 1 108 ? -5.705 50.611 24.264 1.00 28.34 108 ARG A N 1
ATOM 826 C CA . ARG A 1 108 ? -5.648 51.295 25.578 1.00 28.34 108 ARG A CA 1
ATOM 827 C C . ARG A 1 108 ? -6.106 50.398 26.738 1.00 28.34 108 ARG A C 1
ATOM 829 O O . ARG A 1 108 ? -6.767 49.386 26.564 1.00 28.34 108 ARG A O 1
ATOM 836 N N . ASP A 1 109 ? -5.648 50.840 27.898 1.00 25.03 109 ASP A N 1
ATOM 837 C CA . ASP A 1 109 ? -5.644 50.297 29.252 1.00 25.03 109 ASP A CA 1
ATOM 838 C C . ASP A 1 109 ? -7.028 50.188 29.950 1.00 25.03 109 ASP A C 1
ATOM 840 O O . ASP A 1 109 ? -8.021 50.736 29.474 1.00 25.03 109 ASP A O 1
ATOM 844 N N . VAL A 1 110 ? -6.986 49.568 31.141 1.00 25.06 110 VAL A N 1
ATOM 845 C CA . VAL A 1 110 ? -7.870 49.554 32.335 1.00 25.06 110 VAL A CA 1
ATOM 846 C C . VAL A 1 110 ? -9.145 48.681 32.444 1.00 25.06 110 VAL A C 1
ATOM 848 O O . VAL A 1 110 ? -10.223 49.019 31.979 1.00 25.06 110 VAL A O 1
ATOM 851 N N . SER A 1 111 ? -8.997 47.666 33.316 1.00 22.98 111 SER A N 1
ATOM 852 C CA . SER A 1 111 ? -9.785 47.365 34.537 1.00 22.98 111 SER A CA 1
ATOM 853 C C . SER A 1 111 ? -11.193 46.728 34.475 1.00 22.98 111 SER A C 1
ATOM 855 O O . SER A 1 111 ? -12.171 47.360 34.103 1.00 22.98 111 SER A O 1
ATOM 857 N N . SER A 1 112 ? -11.252 45.517 35.060 1.00 23.62 112 SER A N 1
ATOM 858 C CA . SER A 1 112 ? -12.257 44.966 36.001 1.00 23.62 112 SER A CA 1
ATOM 859 C C . SER A 1 112 ? -13.733 44.814 35.580 1.00 23.62 112 SER A C 1
ATOM 861 O O . SER A 1 112 ? -14.437 45.798 35.394 1.00 23.62 112 SER A O 1
ATOM 863 N N . LEU A 1 113 ? -14.261 43.575 35.598 1.00 23.12 113 LEU A N 1
ATOM 864 C CA . LEU A 1 113 ? -15.191 43.064 36.632 1.00 23.12 113 LEU A CA 1
ATOM 865 C C . LEU A 1 113 ? -15.790 41.680 36.278 1.00 23.12 113 LEU A C 1
ATOM 867 O O . LEU A 1 113 ? -15.713 41.190 35.158 1.00 23.12 113 LEU A O 1
ATOM 871 N N . VAL A 1 114 ? -16.330 41.057 37.325 1.00 22.52 114 VAL A N 1
ATOM 872 C CA . VAL A 1 114 ? -16.578 39.634 37.621 1.00 22.52 114 VAL A CA 1
ATOM 873 C C . VAL A 1 114 ? -18.008 39.175 37.264 1.00 22.52 114 VAL A C 1
ATOM 875 O O . VAL A 1 114 ? -18.912 40.007 37.299 1.00 22.52 114 VAL A O 1
ATOM 878 N N . SER A 1 115 ? -18.221 37.856 37.057 1.00 23.11 115 SER A N 1
ATOM 879 C CA . SER A 1 115 ? -19.304 36.970 37.615 1.00 23.11 115 SER A CA 1
ATOM 880 C C . SER A 1 115 ? -19.731 35.888 36.597 1.00 23.11 115 SER A C 1
ATOM 882 O O . SER A 1 115 ? -20.120 36.236 35.492 1.00 23.11 115 SER A O 1
ATOM 884 N N . ALA A 1 116 ? -19.505 34.577 36.788 1.00 22.20 116 ALA A N 1
ATOM 885 C CA . ALA A 1 116 ? -20.035 33.576 37.744 1.00 22.20 116 ALA A CA 1
ATOM 886 C C . ALA A 1 116 ? -21.152 32.708 37.114 1.00 22.20 116 ALA A C 1
ATOM 888 O O . ALA A 1 116 ? -22.083 33.261 36.544 1.00 22.20 116 ALA A O 1
ATOM 889 N N . ILE A 1 117 ? -21.058 31.373 37.245 1.00 23.39 117 ILE A N 1
ATOM 890 C CA . ILE A 1 117 ? -22.133 30.437 37.659 1.00 23.39 117 ILE A CA 1
ATOM 891 C C . ILE A 1 117 ? -21.523 29.043 37.927 1.00 23.39 117 ILE A C 1
ATOM 893 O O . ILE A 1 117 ? -20.728 28.522 37.149 1.00 23.39 117 ILE A O 1
ATOM 897 N N . SER A 1 118 ? -21.909 28.509 39.085 1.00 22.62 118 SER A N 1
ATOM 898 C CA . SER A 1 118 ? -21.491 27.291 39.789 1.00 22.62 118 SER A CA 1
ATOM 899 C C . SER A 1 118 ? -22.112 26.000 39.252 1.00 22.62 118 SER A C 1
ATOM 901 O O . SER A 1 118 ? -23.205 26.076 38.702 1.00 22.62 118 SER A O 1
ATOM 903 N N . ILE A 1 119 ? -21.532 24.834 39.589 1.00 26.27 119 ILE A N 1
ATOM 904 C CA . ILE A 1 119 ? -22.291 23.653 40.059 1.00 26.27 119 ILE A CA 1
ATOM 905 C C . ILE A 1 119 ? -21.499 22.950 41.176 1.00 26.27 119 ILE A C 1
ATOM 907 O O . ILE A 1 119 ? -20.296 22.731 41.070 1.00 26.27 119 ILE A O 1
ATOM 911 N N . ASP A 1 120 ? -22.234 22.670 42.246 1.00 22.83 120 ASP A N 1
ATOM 912 C CA . ASP A 1 120 ? -21.876 22.102 43.543 1.00 22.83 120 ASP A CA 1
ATOM 913 C C . ASP A 1 120 ? -21.961 20.563 43.527 1.00 22.83 120 ASP A C 1
ATOM 915 O O . ASP A 1 120 ? -22.738 20.022 42.739 1.00 22.83 120 ASP A O 1
ATOM 919 N N . SER A 1 121 ? -21.215 19.872 44.397 1.00 27.53 121 SER A N 1
ATOM 920 C CA . SER A 1 121 ? -21.546 18.540 44.953 1.00 27.53 121 SER A CA 1
ATOM 921 C C . SER A 1 121 ? -20.489 18.106 45.976 1.00 27.53 121 SER A C 1
ATOM 923 O O . SER A 1 121 ? -19.481 17.487 45.647 1.00 27.53 121 SER A O 1
ATOM 925 N N . ASP A 1 122 ? -20.754 18.539 47.203 1.00 26.44 122 ASP A N 1
ATOM 926 C CA . ASP A 1 122 ? -20.588 17.920 48.523 1.00 26.44 122 ASP A CA 1
ATOM 927 C C . ASP A 1 122 ? -19.575 16.776 48.793 1.00 26.44 122 ASP A C 1
ATOM 929 O O . ASP A 1 122 ? -19.426 15.789 48.074 1.00 26.44 122 ASP A O 1
ATOM 933 N N . SER A 1 123 ? -18.936 16.935 49.953 1.00 30.03 123 SER A N 1
ATOM 934 C CA . SER A 1 123 ? -18.009 16.056 50.694 1.00 30.03 123 SER A CA 1
ATOM 935 C C . SER A 1 123 ? -18.807 15.079 51.613 1.00 30.03 123 SER A C 1
ATOM 937 O O . SER A 1 123 ? -20.030 15.082 51.501 1.00 30.03 123 SER A O 1
ATOM 939 N N . 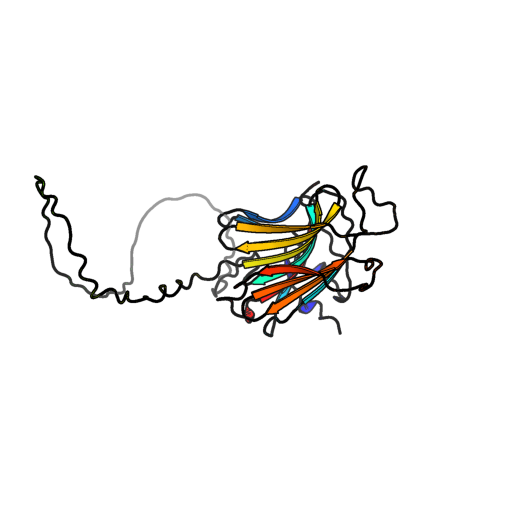PRO A 1 124 ? -18.238 14.254 52.543 1.00 40.00 124 PRO A N 1
ATOM 940 C CA . PRO A 1 124 ? -16.879 14.279 53.102 1.00 40.00 124 PRO A CA 1
ATOM 941 C C . PRO A 1 124 ? -16.176 12.927 53.386 1.00 40.00 124 PRO A C 1
ATOM 943 O O . PRO A 1 124 ? -16.767 11.853 53.480 1.00 40.00 124 PRO A O 1
ATOM 946 N N . SER A 1 125 ? -14.863 13.043 53.613 1.00 36.81 125 SER A N 1
ATOM 947 C CA . SER A 1 125 ? -13.985 12.097 54.327 1.00 36.81 125 SER A CA 1
ATOM 948 C C . SER A 1 125 ? -14.287 12.056 55.846 1.00 36.81 125 SER A C 1
ATOM 950 O O .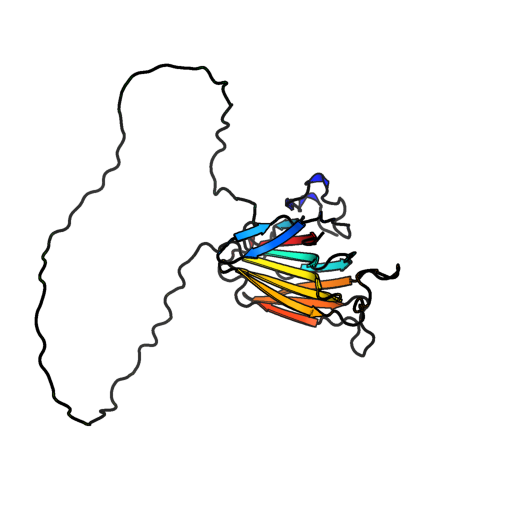 SER A 1 125 ? -15.106 12.844 56.324 1.00 36.81 125 SER A O 1
ATOM 952 N N . PRO A 1 126 ? -13.571 11.241 56.657 1.00 44.38 126 PRO A N 1
ATOM 953 C CA . PRO A 1 126 ? -12.406 11.834 57.335 1.00 44.38 126 PRO A CA 1
ATOM 954 C C . PRO A 1 126 ? -11.188 10.916 57.624 1.00 44.38 126 PRO A C 1
ATOM 956 O O . PRO A 1 126 ? -11.321 9.726 57.878 1.00 44.38 126 PRO A O 1
ATOM 959 N N . LEU A 1 127 ? -10.027 11.598 57.642 1.00 29.64 127 LEU A N 1
ATOM 960 C CA . LEU A 1 127 ? -8.826 11.523 58.513 1.00 29.64 127 LEU A CA 1
ATOM 961 C C . LEU A 1 127 ? -8.101 10.173 58.748 1.00 29.64 127 LEU A C 1
ATOM 963 O O . LEU A 1 127 ? -8.676 9.240 59.287 1.00 29.64 127 LEU A O 1
ATOM 967 N N . SER A 1 128 ? -6.831 10.030 58.323 1.00 31.08 128 SER A N 1
ATOM 968 C CA . SER A 1 128 ? -5.548 10.435 58.987 1.00 31.08 128 SER A CA 1
ATOM 969 C C . SER A 1 128 ? -5.029 9.345 59.949 1.00 31.08 128 SER A C 1
ATOM 971 O O . SER A 1 128 ? -5.813 8.808 60.712 1.00 31.08 128 SER A O 1
ATOM 973 N N . THR A 1 129 ? -3.761 8.913 59.973 1.00 29.75 129 THR A N 1
ATOM 974 C CA . THR A 1 129 ? -2.517 9.675 60.209 1.00 29.75 129 THR A CA 1
ATOM 975 C C . THR A 1 129 ? -1.245 8.854 59.884 1.00 29.75 129 THR A C 1
ATOM 977 O O . THR A 1 129 ? -1.255 7.634 59.759 1.00 29.75 129 THR A O 1
ATOM 980 N N . SER A 1 130 ? -0.136 9.588 59.778 1.00 31.22 130 SER A N 1
ATOM 981 C CA . SER A 1 130 ? 1.276 9.241 59.544 1.00 31.22 130 SER A CA 1
ATOM 982 C C . SER A 1 130 ? 1.995 8.377 60.602 1.00 31.22 130 SER A C 1
ATOM 984 O O . SER A 1 130 ? 1.733 8.536 61.792 1.00 31.22 130 SER A O 1
ATOM 986 N N . GLY A 1 131 ? 3.048 7.645 60.191 1.00 30.14 131 GLY A N 1
ATOM 987 C CA . GLY A 1 131 ? 4.138 7.184 61.075 1.00 30.14 131 GLY A CA 1
ATOM 988 C C . GLY A 1 131 ? 5.241 6.357 60.375 1.00 30.14 131 GLY A C 1
ATOM 989 O O . GLY A 1 131 ? 4.953 5.341 59.756 1.00 30.14 131 GLY A O 1
ATOM 990 N N . THR A 1 132 ? 6.498 6.805 60.470 1.00 33.66 132 THR A N 1
ATOM 991 C CA . THR A 1 132 ? 7.754 6.243 59.895 1.00 33.66 132 THR A CA 1
ATOM 992 C C . THR A 1 132 ? 8.422 5.217 60.873 1.00 33.66 132 THR A C 1
ATOM 994 O O . THR A 1 132 ? 8.042 5.206 62.043 1.00 33.66 132 THR A O 1
ATOM 997 N N . PRO A 1 133 ? 9.390 4.353 60.454 1.00 51.81 133 PRO A N 1
ATOM 998 C CA . PRO A 1 133 ? 9.778 3.063 61.083 1.00 51.81 133 PRO A CA 1
ATOM 999 C C . PRO A 1 133 ? 11.022 3.150 62.007 1.00 51.81 133 PRO A C 1
ATOM 1001 O O . PRO A 1 133 ? 11.642 4.217 62.040 1.00 51.81 133 PRO A O 1
ATOM 1004 N N . PRO A 1 134 ? 11.423 2.090 62.770 1.00 45.84 134 PRO A N 1
ATOM 1005 C CA . PRO A 1 134 ? 12.482 1.105 62.360 1.00 45.84 134 PRO A CA 1
ATOM 1006 C C . PRO A 1 134 ? 12.435 -0.250 63.170 1.00 45.84 134 PRO A C 1
ATOM 1008 O O . PRO A 1 134 ? 11.399 -0.501 63.782 1.00 45.84 134 PRO A O 1
ATOM 1011 N N . PRO A 1 135 ? 13.497 -1.097 63.344 1.00 40.81 135 PRO A N 1
ATOM 1012 C CA . PRO A 1 135 ? 14.639 -1.548 62.512 1.00 40.81 135 PRO A CA 1
ATOM 1013 C C . PRO A 1 135 ? 14.711 -3.105 62.323 1.00 40.81 135 PRO A C 1
ATOM 1015 O O . PRO A 1 135 ? 13.877 -3.855 62.817 1.00 40.81 135 PRO A O 1
ATOM 1018 N N . ARG A 1 136 ? 15.744 -3.587 61.601 1.00 35.59 136 ARG A N 1
ATOM 1019 C CA . ARG A 1 136 ? 16.102 -5.006 61.318 1.00 35.59 136 ARG A CA 1
ATOM 1020 C C . ARG A 1 136 ? 16.987 -5.642 62.406 1.00 35.59 136 ARG A C 1
ATOM 1022 O O . ARG A 1 136 ? 17.788 -4.904 62.971 1.00 35.59 136 ARG A O 1
ATOM 1029 N N . THR A 1 137 ? 16.981 -6.985 62.505 1.00 35.22 137 THR A N 1
ATOM 1030 C CA . THR A 1 137 ? 18.125 -7.897 62.828 1.00 35.22 137 THR A CA 1
ATOM 1031 C C . THR A 1 137 ? 17.728 -9.391 62.638 1.00 35.22 137 THR A C 1
ATOM 1033 O O . THR A 1 137 ? 16.543 -9.640 62.416 1.00 35.22 137 THR A O 1
ATOM 1036 N N . PRO A 1 138 ? 18.676 -10.365 62.585 1.00 44.59 138 PRO A N 1
ATOM 1037 C CA . PRO A 1 138 ? 18.720 -11.364 61.506 1.00 44.59 138 PRO A CA 1
ATOM 1038 C C . PRO A 1 138 ? 18.568 -12.848 61.929 1.00 44.59 138 PRO A C 1
ATOM 1040 O O . PRO A 1 138 ? 18.505 -13.172 63.108 1.00 44.59 138 PRO A O 1
ATOM 1043 N N . ASP A 1 139 ? 18.596 -13.709 60.903 1.00 31.39 139 ASP A N 1
ATOM 1044 C CA . ASP A 1 139 ? 18.951 -15.139 60.869 1.00 31.39 139 ASP A CA 1
ATOM 1045 C C . ASP A 1 139 ? 18.038 -16.186 61.535 1.00 31.39 139 ASP A C 1
ATOM 1047 O O . ASP A 1 139 ? 18.017 -16.362 62.747 1.00 31.39 139 ASP A O 1
ATOM 1051 N N . SER A 1 140 ? 17.429 -17.037 60.698 1.00 32.53 140 SER A N 1
ATOM 1052 C CA . SER A 1 140 ? 17.494 -18.493 60.889 1.00 32.53 140 SER A CA 1
ATOM 1053 C C . SER A 1 140 ? 17.115 -19.225 59.597 1.00 32.53 140 SER A C 1
ATOM 1055 O O . SER A 1 140 ? 15.973 -19.179 59.141 1.00 32.53 140 SER A O 1
ATOM 1057 N N . MET A 1 141 ? 18.098 -19.899 58.996 1.00 35.88 141 MET A N 1
ATOM 1058 C CA . MET A 1 141 ? 17.855 -20.984 58.052 1.00 35.88 141 MET A CA 1
ATOM 1059 C C . MET A 1 141 ? 17.176 -22.132 58.799 1.00 35.88 141 MET A C 1
ATOM 1061 O O . MET A 1 141 ? 17.741 -22.633 59.766 1.00 35.88 141 MET A O 1
ATOM 1065 N N . ASN A 1 142 ? 16.034 -22.605 58.306 1.00 33.56 142 ASN A N 1
ATOM 1066 C CA . ASN A 1 142 ? 15.602 -23.975 58.551 1.00 33.56 142 ASN A CA 1
ATOM 1067 C C . ASN A 1 142 ? 15.015 -24.570 57.273 1.00 33.56 142 ASN A C 1
ATOM 1069 O O . ASN A 1 142 ? 14.067 -24.055 56.682 1.00 33.56 142 ASN A O 1
ATOM 1073 N N . SER A 1 143 ? 15.655 -25.653 56.847 1.00 31.05 143 SER A N 1
ATOM 1074 C CA . SER A 1 143 ? 15.306 -26.465 55.695 1.00 31.05 143 SER A CA 1
ATOM 1075 C C . SER A 1 143 ? 14.086 -27.346 55.962 1.00 31.05 143 SER A C 1
ATOM 1077 O O . SER A 1 143 ? 13.954 -27.929 57.032 1.00 31.05 143 SER A O 1
ATOM 1079 N N . ALA A 1 144 ? 13.316 -27.523 54.886 1.00 33.34 144 ALA A N 1
ATOM 1080 C CA . ALA A 1 144 ? 12.508 -28.688 54.526 1.00 33.34 144 ALA A CA 1
ATOM 1081 C C . ALA A 1 144 ? 11.284 -29.034 55.392 1.00 33.34 144 ALA A C 1
ATOM 1083 O O . ALA A 1 144 ? 11.395 -29.643 56.447 1.00 33.34 144 ALA A O 1
ATOM 1084 N N . THR A 1 145 ? 10.092 -28.815 54.825 1.00 32.03 145 THR A N 1
ATOM 1085 C CA . THR A 1 145 ? 9.175 -29.896 54.402 1.00 32.03 145 THR A CA 1
ATOM 1086 C C . THR A 1 145 ? 8.194 -29.304 53.380 1.00 32.03 145 THR A C 1
ATOM 1088 O O . THR A 1 145 ? 7.411 -28.422 53.717 1.00 32.03 145 THR A O 1
ATOM 1091 N N . LEU A 1 146 ? 8.248 -29.741 52.116 1.00 33.19 146 LEU A N 1
ATOM 1092 C CA . LEU A 1 146 ? 7.230 -29.394 51.119 1.00 33.19 146 LEU A CA 1
ATOM 1093 C C . LEU A 1 146 ? 5.955 -30.184 51.440 1.00 33.19 146 LEU A C 1
ATOM 1095 O O . LEU A 1 146 ? 5.847 -31.359 51.093 1.00 33.19 146 LEU A O 1
ATOM 1099 N N . GLN A 1 147 ? 4.997 -29.546 52.110 1.00 33.94 147 GLN A N 1
ATOM 1100 C CA . GLN A 1 147 ? 3.602 -29.976 52.057 1.00 33.94 147 GLN A CA 1
ATOM 1101 C C . GLN A 1 147 ? 3.060 -29.592 50.680 1.00 33.94 147 GLN A C 1
ATOM 1103 O O . GLN A 1 147 ? 2.792 -28.427 50.401 1.00 33.94 147 GLN A O 1
ATOM 1108 N N . ILE A 1 148 ? 2.962 -30.586 49.798 1.00 41.19 148 ILE A N 1
ATOM 1109 C CA . ILE A 1 148 ? 2.207 -30.489 48.549 1.00 41.19 148 ILE A CA 1
ATOM 1110 C C . ILE A 1 148 ? 0.732 -30.539 48.940 1.00 41.19 148 ILE A C 1
ATOM 1112 O O . ILE A 1 148 ? 0.123 -31.602 48.944 1.00 41.19 148 ILE A O 1
ATOM 1116 N N . ASP A 1 149 ? 0.182 -29.401 49.339 1.00 39.22 149 ASP A N 1
ATOM 1117 C CA . ASP A 1 149 ? -1.257 -29.191 49.330 1.00 39.22 149 ASP A CA 1
ATOM 1118 C C . ASP A 1 149 ? -1.523 -27.687 49.235 1.00 39.22 149 ASP A C 1
ATOM 1120 O O . ASP A 1 149 ? -1.030 -26.912 50.048 1.00 39.22 149 ASP A O 1
ATOM 1124 N N . GLN A 1 150 ? -2.307 -27.299 48.228 1.00 43.00 150 GLN A N 1
ATOM 1125 C CA . GLN A 1 150 ? -2.705 -25.929 47.860 1.00 43.00 150 GLN A CA 1
ATOM 1126 C C . GLN A 1 150 ? -1.747 -25.125 46.968 1.00 43.00 150 GLN A C 1
ATOM 1128 O O . GLN A 1 150 ? -1.092 -24.175 47.383 1.00 43.00 150 GLN A O 1
ATOM 1133 N N . LEU A 1 151 ? -1.802 -25.418 45.669 1.00 39.19 151 LEU A N 1
ATOM 1134 C CA . LEU A 1 151 ? -1.609 -24.400 44.634 1.00 39.19 151 LEU A CA 1
ATOM 1135 C C . LEU A 1 151 ? -2.564 -24.697 43.475 1.00 39.19 151 LEU A C 1
ATOM 1137 O O . LEU A 1 151 ? -2.176 -25.102 42.384 1.00 39.19 151 LEU A O 1
ATOM 1141 N N . VAL A 1 152 ? -3.863 -24.539 43.744 1.00 38.88 152 VAL A N 1
ATOM 1142 C CA . VAL A 1 152 ? -4.815 -24.244 42.671 1.00 38.88 152 VAL A CA 1
ATOM 1143 C C . VAL A 1 152 ? -4.678 -22.747 42.448 1.00 38.88 152 VAL A C 1
ATOM 1145 O O . VAL A 1 152 ? -5.369 -21.948 43.074 1.00 38.88 152 VAL A O 1
ATOM 1148 N N . ASP A 1 153 ? -3.679 -22.376 41.651 1.00 41.12 153 ASP A N 1
ATOM 1149 C CA . ASP A 1 153 ? -3.495 -20.999 41.222 1.00 41.12 153 ASP A CA 1
ATOM 1150 C C . ASP A 1 153 ? -4.796 -20.575 40.536 1.00 41.12 153 ASP A C 1
ATOM 1152 O O . ASP A 1 153 ? -5.233 -21.182 39.551 1.00 41.12 153 ASP A O 1
ATOM 1156 N N . HIS A 1 154 ? -5.467 -19.572 41.100 1.00 49.25 154 HIS A N 1
ATOM 1157 C CA . HIS A 1 154 ? -6.554 -18.899 40.414 1.00 49.25 154 HIS A CA 1
ATOM 1158 C C . HIS A 1 154 ? -5.943 -18.322 39.138 1.00 49.25 154 HIS A C 1
ATOM 1160 O O . HIS A 1 154 ? -5.276 -17.290 39.176 1.00 49.25 154 HIS A O 1
ATOM 1166 N N . VAL A 1 155 ? -6.153 -18.994 38.003 1.00 45.44 155 VAL A N 1
ATOM 1167 C CA . VAL A 1 155 ? -5.869 -18.432 36.682 1.00 45.44 155 VAL A CA 1
ATOM 1168 C C . VAL A 1 155 ? -6.831 -17.263 36.505 1.00 45.44 155 VAL A C 1
ATOM 1170 O O . VAL A 1 155 ? -7.947 -17.405 36.005 1.00 45.44 155 VAL A O 1
ATOM 1173 N N . GLN A 1 156 ? -6.432 -16.107 37.023 1.00 45.53 156 GLN A N 1
ATOM 1174 C CA . GLN A 1 156 ? -7.155 -14.868 36.857 1.00 45.53 156 GLN A CA 1
ATOM 1175 C C . GLN A 1 156 ? -7.059 -14.515 35.378 1.00 45.53 156 GLN A C 1
ATOM 1177 O O . GLN A 1 156 ? -5.963 -14.360 34.835 1.00 45.53 156 GLN A O 1
ATOM 1182 N N . ALA A 1 157 ? -8.214 -14.447 34.714 1.00 51.88 157 ALA A N 1
ATOM 1183 C CA . ALA A 1 157 ? -8.277 -13.972 33.342 1.00 51.88 157 ALA A CA 1
ATOM 1184 C C . ALA A 1 157 ? -7.541 -12.624 33.256 1.00 51.88 157 ALA A C 1
ATOM 1186 O O . ALA A 1 157 ? -7.673 -11.810 34.182 1.00 51.88 157 ALA A O 1
ATOM 1187 N N . PRO A 1 158 ? -6.754 -12.382 32.190 1.00 55.16 158 PRO A N 1
ATOM 1188 C CA . PRO A 1 158 ? -6.089 -11.102 32.027 1.00 55.16 158 PRO A CA 1
ATOM 1189 C C . PRO A 1 158 ? -7.134 -9.986 32.140 1.00 55.16 158 PRO A C 1
ATOM 1191 O O . PRO A 1 158 ? -8.263 -10.159 31.661 1.00 55.16 158 PRO A O 1
ATOM 1194 N N . PRO A 1 159 ? -6.801 -8.869 32.809 1.00 64.56 159 PRO A N 1
ATOM 1195 C CA . PRO A 1 159 ? -7.730 -7.763 32.951 1.00 64.56 159 PRO A CA 1
ATOM 1196 C C . PRO A 1 159 ? -8.241 -7.354 31.563 1.00 64.56 159 PRO A C 1
ATOM 1198 O O . PRO A 1 159 ? -7.469 -7.403 30.598 1.00 64.56 159 PRO A O 1
ATOM 1201 N N . PRO A 1 160 ? -9.525 -6.974 31.436 1.00 56.91 160 PRO A N 1
ATOM 1202 C CA . PRO A 1 160 ? -10.057 -6.498 30.171 1.00 56.91 160 PRO A CA 1
ATOM 1203 C C . PRO A 1 160 ? -9.152 -5.378 29.662 1.00 56.91 160 PRO A C 1
ATOM 1205 O O . PRO A 1 160 ? -8.868 -4.427 30.395 1.00 56.91 160 PRO A O 1
ATOM 1208 N N . TYR A 1 161 ? -8.654 -5.530 28.432 1.00 53.16 161 TYR A N 1
ATOM 1209 C CA . TYR A 1 161 ? -7.826 -4.507 27.809 1.00 53.16 161 TYR A CA 1
ATOM 1210 C C . TYR A 1 161 ? -8.581 -3.178 27.901 1.00 53.16 161 TYR A C 1
ATOM 1212 O O . TYR A 1 161 ? -9.748 -3.135 27.496 1.00 53.16 161 TYR A O 1
ATOM 1220 N N . PRO A 1 162 ? -7.976 -2.111 28.457 1.00 54.47 162 PRO A N 1
ATOM 1221 C CA . PRO A 1 162 ? -8.635 -0.819 28.491 1.00 54.47 162 PRO A CA 1
ATOM 1222 C C . PRO A 1 162 ? -9.063 -0.472 27.067 1.00 54.47 162 PRO A C 1
ATOM 1224 O O . PRO A 1 162 ? -8.295 -0.662 26.120 1.00 54.47 162 PRO A O 1
ATOM 1227 N N . HIS A 1 163 ? -10.297 0.010 26.912 1.00 45.53 163 HIS A N 1
ATOM 1228 C CA . HIS A 1 163 ? -10.791 0.537 25.645 1.00 45.53 163 HIS A CA 1
ATOM 1229 C C . HIS A 1 163 ? -10.049 1.842 25.341 1.00 45.53 163 HIS A C 1
ATOM 1231 O O . HIS A 1 163 ? -10.587 2.937 25.486 1.00 45.53 163 HIS A O 1
ATOM 1237 N N . ALA A 1 164 ? -8.779 1.736 24.954 1.00 47.53 164 ALA A N 1
ATOM 1238 C CA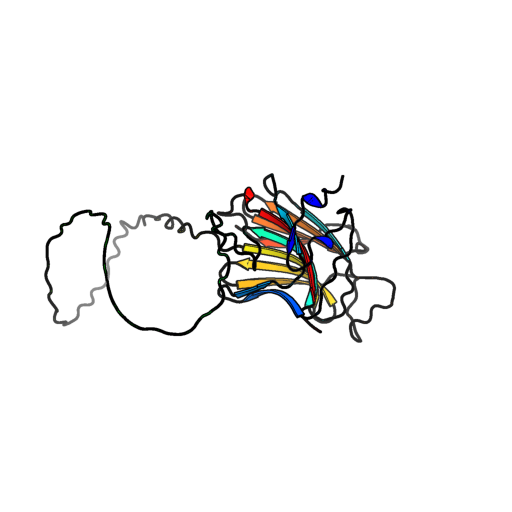 . ALA A 1 164 ? -8.115 2.804 24.246 1.00 47.53 164 ALA A CA 1
ATOM 1239 C C . ALA A 1 164 ? -8.939 3.024 22.979 1.00 47.53 164 ALA A C 1
ATOM 1241 O O . ALA A 1 164 ? -9.168 2.083 22.214 1.00 47.53 164 ALA A O 1
ATOM 1242 N N . VAL A 1 165 ? -9.420 4.254 22.784 1.00 48.00 165 VAL A N 1
ATOM 1243 C CA . VAL A 1 165 ? -9.901 4.710 21.477 1.00 48.00 165 VAL A CA 1
ATOM 1244 C C . VAL A 1 165 ? -8.869 4.203 20.472 1.00 48.00 165 VAL A C 1
ATOM 1246 O O . VAL A 1 165 ? -7.690 4.511 20.675 1.00 48.00 165 VAL A O 1
ATOM 1249 N N . PRO A 1 166 ? -9.216 3.361 19.480 1.00 54.00 166 PRO A N 1
ATOM 1250 C CA . PRO A 1 166 ? -8.185 2.827 18.614 1.00 54.00 166 PRO A CA 1
ATOM 1251 C C . PRO A 1 166 ? -7.518 4.026 17.951 1.00 54.00 166 PRO A C 1
ATOM 1253 O O . PRO A 1 166 ? -8.171 4.745 17.194 1.00 54.00 166 PRO A O 1
ATOM 1256 N N . ALA A 1 167 ? -6.242 4.282 18.256 1.00 59.41 167 ALA A N 1
ATOM 1257 C CA . ALA A 1 167 ? -5.480 5.207 17.435 1.00 59.41 167 ALA A CA 1
ATOM 1258 C C . ALA A 1 167 ? -5.605 4.684 16.005 1.00 59.41 167 ALA A C 1
ATOM 1260 O O . ALA A 1 167 ? -5.501 3.468 15.811 1.00 59.41 167 ALA A O 1
ATOM 1261 N N . SER A 1 168 ? -5.882 5.560 15.036 1.00 82.38 168 SER A N 1
ATOM 1262 C CA . SER A 1 168 ? -6.130 5.145 13.656 1.00 82.38 168 SER A CA 1
ATOM 1263 C C . SER A 1 168 ? -5.037 4.180 13.197 1.00 82.38 168 SER A C 1
ATOM 1265 O O . SER A 1 168 ? -3.875 4.573 13.024 1.00 82.38 168 SER A O 1
ATOM 1267 N N . LYS A 1 169 ? -5.406 2.904 13.050 1.00 91.81 169 LYS A N 1
ATOM 1268 C CA . LYS A 1 169 ? -4.534 1.869 12.495 1.00 91.81 169 LYS A CA 1
ATOM 1269 C C . LYS A 1 169 ? -4.676 1.936 10.991 1.00 91.81 169 LYS A C 1
ATOM 1271 O O . LYS A 1 169 ? -5.761 2.209 10.474 1.00 91.81 169 LYS A O 1
ATOM 1276 N N . TRP A 1 170 ? -3.604 1.665 10.277 1.00 96.62 170 TRP A N 1
ATOM 1277 C CA . TRP A 1 170 ? -3.690 1.542 8.834 1.00 96.62 170 TRP A CA 1
ATOM 1278 C C . TRP A 1 170 ? -2.733 0.489 8.328 1.00 96.62 170 TRP A C 1
ATOM 1280 O O . TRP A 1 170 ? -1.791 0.095 9.011 1.00 96.62 170 TRP A O 1
ATOM 1290 N N . ILE A 1 171 ? -3.024 -0.010 7.140 1.00 98.12 171 ILE A N 1
ATOM 1291 C CA . ILE A 1 171 ? -2.193 -0.990 6.466 1.00 98.12 171 ILE A CA 1
ATOM 1292 C C . ILE A 1 171 ? -2.156 -0.671 4.982 1.00 98.12 171 ILE A C 1
ATOM 1294 O O . ILE A 1 171 ? -3.191 -0.345 4.403 1.00 98.12 171 ILE A O 1
ATOM 1298 N N . LYS A 1 172 ? -0.979 -0.761 4.374 1.00 98.38 172 LYS A N 1
ATOM 1299 C CA . LYS A 1 172 ? -0.806 -0.660 2.921 1.00 98.38 172 LYS A CA 1
ATOM 1300 C C . LYS A 1 172 ? -0.211 -1.950 2.371 1.00 98.38 172 LYS A C 1
ATOM 1302 O O . LYS A 1 172 ? 0.586 -2.588 3.057 1.00 98.38 172 LYS A O 1
ATOM 1307 N N . LEU A 1 173 ? -0.654 -2.327 1.177 1.00 98.56 173 LEU A N 1
ATOM 1308 C CA . LEU A 1 173 ? -0.186 -3.465 0.389 1.00 98.56 173 LEU A CA 1
ATOM 1309 C C . LEU A 1 173 ? 0.185 -2.951 -1.002 1.00 98.56 173 LEU A C 1
ATOM 1311 O O . LEU A 1 173 ? -0.682 -2.427 -1.711 1.00 98.56 173 LEU A O 1
ATOM 1315 N N . SER A 1 174 ? 1.457 -3.087 -1.369 1.00 98.06 174 SER A N 1
ATOM 1316 C CA . SER A 1 174 ? 2.055 -2.179 -2.348 1.00 98.06 174 SER A CA 1
ATOM 1317 C C . SER A 1 174 ? 3.091 -2.836 -3.237 1.00 98.06 174 SER A C 1
ATOM 1319 O O . SER A 1 174 ? 3.806 -3.741 -2.817 1.00 98.06 174 SER A O 1
ATOM 1321 N N . LEU A 1 175 ? 3.153 -2.360 -4.476 1.00 97.62 175 LEU A N 1
ATOM 1322 C CA . LEU A 1 175 ? 4.280 -2.544 -5.372 1.00 97.62 175 LEU A CA 1
ATOM 1323 C C . LEU A 1 175 ? 5.285 -1.450 -5.014 1.00 97.62 175 LEU A C 1
ATOM 1325 O O . LEU A 1 175 ? 4.919 -0.276 -5.044 1.00 97.62 175 LEU A O 1
ATOM 1329 N N . GLU A 1 176 ? 6.507 -1.822 -4.648 1.00 97.25 176 GLU A N 1
ATOM 1330 C CA . GLU A 1 176 ? 7.515 -0.887 -4.138 1.00 97.25 176 GLU A CA 1
ATOM 1331 C C . GLU A 1 176 ? 8.899 -1.172 -4.723 1.00 97.25 176 GLU A C 1
ATOM 1333 O O . GLU A 1 176 ? 9.306 -2.331 -4.840 1.00 97.25 176 GLU A O 1
ATOM 1338 N N . LEU A 1 177 ? 9.638 -0.119 -5.079 1.00 94.44 177 LEU A N 1
ATOM 1339 C CA . LEU A 1 177 ? 11.041 -0.247 -5.456 1.00 94.44 177 LEU A CA 1
ATOM 1340 C C . LEU A 1 177 ? 11.905 -0.326 -4.205 1.00 94.44 177 LEU A C 1
ATOM 1342 O O . LEU A 1 177 ? 11.921 0.601 -3.401 1.00 94.44 177 LEU A O 1
ATOM 1346 N N . SER A 1 178 ? 12.660 -1.409 -4.054 1.00 92.94 178 SER A N 1
ATOM 1347 C CA . SER A 1 178 ? 13.680 -1.484 -3.015 1.00 92.94 178 SER A CA 1
ATOM 1348 C C . SER A 1 178 ? 14.880 -2.295 -3.470 1.00 92.94 178 SER A C 1
ATOM 1350 O O . SER A 1 178 ? 14.737 -3.311 -4.147 1.00 92.94 178 SER A O 1
ATOM 1352 N N . SER A 1 179 ? 16.080 -1.870 -3.088 1.00 90.19 179 SER A N 1
ATOM 1353 C CA . SER A 1 179 ? 17.345 -2.523 -3.415 1.00 90.19 179 SER A CA 1
ATOM 1354 C C . SER A 1 179 ? 17.491 -2.793 -4.915 1.00 90.19 179 SER A C 1
ATOM 1356 O O . SER A 1 179 ? 17.993 -3.850 -5.318 1.00 90.19 179 SER A O 1
ATOM 1358 N N . ASN A 1 180 ? 17.039 -1.842 -5.741 1.00 86.19 180 ASN A N 1
ATOM 1359 C CA . ASN A 1 180 ? 17.003 -1.967 -7.197 1.00 86.19 180 ASN A CA 1
ATOM 1360 C C . ASN A 1 180 ? 16.202 -3.190 -7.693 1.00 86.19 180 ASN A C 1
ATOM 1362 O O . ASN A 1 180 ? 16.575 -3.809 -8.690 1.00 86.19 180 ASN A O 1
ATOM 1366 N N . ALA A 1 181 ? 15.104 -3.555 -7.034 1.00 89.88 181 ALA A N 1
ATOM 1367 C CA . ALA A 1 181 ? 14.147 -4.526 -7.557 1.00 89.88 181 ALA A CA 1
ATOM 1368 C C . ALA A 1 181 ? 12.711 -4.197 -7.108 1.00 89.88 181 ALA A C 1
ATOM 1370 O O . ALA A 1 181 ? 12.511 -3.638 -6.025 1.00 89.88 181 ALA A O 1
ATOM 1371 N N . PRO A 1 182 ? 11.691 -4.540 -7.908 1.00 93.69 182 PRO A N 1
ATOM 1372 C CA . PRO A 1 182 ? 10.303 -4.401 -7.497 1.00 93.69 182 PRO A CA 1
ATOM 1373 C C . PRO A 1 182 ? 9.940 -5.467 -6.453 1.00 93.69 182 PRO A C 1
ATOM 1375 O O . PRO A 1 182 ? 10.277 -6.647 -6.582 1.00 93.69 182 PRO A O 1
ATOM 1378 N N . HIS A 1 183 ? 9.230 -5.047 -5.415 1.00 96.38 183 HIS A N 1
ATOM 1379 C CA . HIS A 1 183 ? 8.792 -5.877 -4.300 1.00 96.38 183 HIS A CA 1
ATOM 1380 C C . HIS A 1 183 ? 7.280 -5.761 -4.106 1.00 96.38 183 HIS A C 1
ATOM 1382 O O . HIS A 1 183 ? 6.705 -4.692 -4.298 1.00 96.38 183 HIS A O 1
ATOM 1388 N N . ALA A 1 184 ? 6.651 -6.850 -3.665 1.00 97.44 184 ALA A N 1
ATOM 1389 C CA . ALA A 1 184 ? 5.380 -6.773 -2.960 1.00 97.44 184 ALA A CA 1
ATOM 1390 C C . ALA A 1 184 ? 5.678 -6.476 -1.489 1.00 97.44 184 ALA A C 1
ATOM 1392 O O . ALA A 1 184 ? 6.404 -7.229 -0.830 1.00 97.44 184 ALA A O 1
ATOM 1393 N N . THR A 1 185 ? 5.129 -5.386 -0.970 1.00 98.31 185 THR A N 1
ATOM 1394 C CA . THR A 1 185 ? 5.380 -4.923 0.393 1.00 98.31 185 THR A CA 1
ATOM 1395 C C . THR A 1 185 ? 4.091 -4.737 1.168 1.00 98.31 185 THR A C 1
ATOM 1397 O O . THR A 1 185 ? 3.018 -4.508 0.610 1.00 98.31 185 THR A O 1
ATOM 1400 N N . ALA A 1 186 ? 4.190 -4.884 2.486 1.00 98.38 186 ALA A N 1
ATOM 1401 C CA . ALA A 1 186 ? 3.111 -4.595 3.410 1.00 98.38 186 ALA A CA 1
ATOM 1402 C C . ALA A 1 186 ? 3.636 -3.777 4.584 1.00 98.38 186 ALA A C 1
ATOM 1404 O O . ALA A 1 186 ? 4.613 -4.178 5.220 1.00 98.38 186 ALA A O 1
ATOM 1405 N N . VAL A 1 187 ? 2.957 -2.673 4.898 1.00 98.38 187 VAL A N 1
ATOM 1406 C CA . VAL A 1 187 ? 3.217 -1.880 6.108 1.00 98.38 187 VAL A CA 1
ATOM 1407 C C . VAL A 1 187 ? 1.986 -1.873 6.979 1.00 98.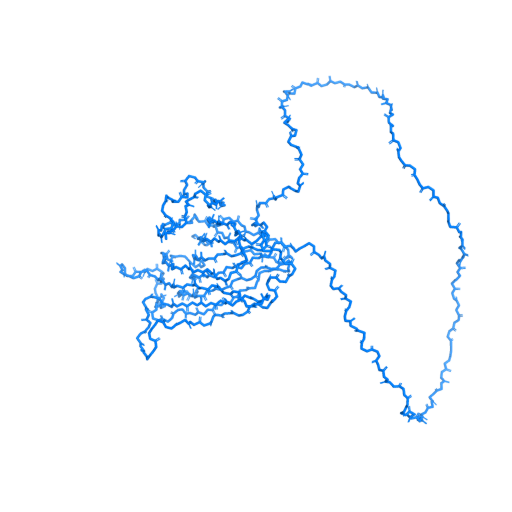38 187 VAL A C 1
ATOM 1409 O O . VAL A 1 187 ? 0.926 -1.477 6.505 1.00 98.38 187 VAL A O 1
ATOM 1412 N N . VAL A 1 188 ? 2.140 -2.248 8.246 1.00 97.50 188 VAL A N 1
ATOM 1413 C CA . VAL A 1 188 ? 1.103 -2.156 9.278 1.00 97.50 188 VAL A CA 1
ATOM 1414 C C . VAL A 1 188 ? 1.485 -1.045 10.244 1.00 97.50 188 VAL A C 1
ATOM 1416 O O . VAL A 1 188 ? 2.536 -1.119 10.871 1.00 97.50 188 VAL A O 1
ATOM 1419 N N . ALA A 1 189 ? 0.637 -0.035 10.394 1.00 95.75 189 ALA A N 1
ATOM 1420 C CA . ALA A 1 189 ? 0.835 1.041 11.353 1.00 95.75 189 ALA A CA 1
ATOM 1421 C C . ALA A 1 189 ? -0.132 0.928 12.530 1.00 95.75 189 ALA A C 1
ATOM 1423 O O . ALA A 1 189 ? -1.358 0.930 12.371 1.00 95.75 189 ALA A O 1
ATOM 1424 N N . THR A 1 190 ? 0.443 0.885 13.726 1.00 91.75 190 THR A N 1
ATOM 1425 C CA . THR A 1 190 ? -0.242 0.867 15.024 1.00 91.75 190 THR A CA 1
ATOM 1426 C C . THR A 1 190 ? 0.106 2.149 15.795 1.00 91.75 190 THR A C 1
ATOM 1428 O O . THR A 1 190 ? 0.865 2.972 15.276 1.00 91.75 190 THR A O 1
ATOM 1431 N N . PRO A 1 191 ? -0.446 2.401 16.996 1.00 86.12 191 PRO A N 1
ATOM 1432 C CA . PRO A 1 191 ? 0.030 3.506 17.826 1.00 86.12 191 PRO A CA 1
ATOM 1433 C C . PRO A 1 191 ? 1.504 3.399 18.248 1.00 86.12 191 PRO A C 1
ATOM 1435 O O . PRO A 1 191 ? 2.018 4.372 18.774 1.00 86.12 191 PRO A O 1
ATOM 1438 N N . ASP A 1 192 ? 2.177 2.266 18.039 1.00 86.81 192 ASP A N 1
ATOM 1439 C CA . ASP A 1 192 ? 3.578 2.089 18.442 1.00 86.81 192 ASP A CA 1
ATOM 1440 C C . ASP A 1 192 ? 4.565 2.350 17.294 1.00 86.81 192 ASP A C 1
ATOM 1442 O O . ASP A 1 192 ? 5.765 2.489 17.524 1.00 86.81 192 ASP A O 1
ATOM 1446 N N . GLY A 1 193 ? 4.079 2.421 16.051 1.00 91.50 193 GLY A N 1
ATOM 1447 C CA . GLY A 1 193 ? 4.905 2.604 14.860 1.00 91.50 193 GLY A CA 1
ATOM 1448 C C . GLY A 1 193 ? 4.408 1.823 13.647 1.00 91.50 193 GLY A C 1
ATOM 1449 O O . GLY A 1 193 ? 3.374 1.154 13.690 1.00 91.50 193 GLY A O 1
ATOM 1450 N N . ALA A 1 194 ? 5.151 1.939 12.547 1.00 95.44 194 ALA A N 1
ATOM 1451 C CA . ALA A 1 194 ? 4.977 1.136 11.345 1.00 95.44 194 ALA A CA 1
ATOM 1452 C C . ALA A 1 194 ? 5.925 -0.074 11.337 1.00 95.44 194 ALA A C 1
ATOM 1454 O O . ALA A 1 194 ? 7.118 0.059 11.605 1.00 95.44 194 ALA A O 1
ATOM 1455 N N . ASP A 1 195 ? 5.388 -1.232 10.971 1.00 96.94 195 ASP A N 1
ATOM 1456 C CA . ASP A 1 195 ? 6.112 -2.480 10.735 1.00 96.94 195 ASP A CA 1
ATOM 1457 C C . ASP A 1 195 ? 6.007 -2.837 9.242 1.00 96.94 195 ASP A C 1
ATOM 1459 O O . ASP A 1 195 ? 4.900 -2.960 8.709 1.00 96.94 195 ASP A O 1
ATOM 1463 N N . TRP A 1 196 ? 7.155 -2.999 8.575 1.00 97.50 196 TRP A N 1
ATOM 1464 C CA . TRP A 1 196 ? 7.277 -3.253 7.136 1.00 97.50 196 TRP A CA 1
ATOM 1465 C C . TRP A 1 196 ? 7.835 -4.643 6.838 1.00 97.50 196 TRP A C 1
ATOM 1467 O O . TRP A 1 196 ? 8.777 -5.116 7.469 1.00 97.50 196 TRP A O 1
ATOM 1477 N N . SER A 1 197 ? 7.264 -5.272 5.818 1.00 97.12 197 SER A N 1
ATOM 1478 C CA . SER A 1 197 ? 7.697 -6.555 5.271 1.00 97.12 197 SER A CA 1
ATOM 1479 C C . SER A 1 197 ? 7.698 -6.497 3.750 1.00 97.12 197 SER A C 1
ATOM 1481 O O . SER A 1 197 ? 6.788 -5.898 3.172 1.00 97.12 197 SER A O 1
ATOM 1483 N N . ALA A 1 198 ? 8.642 -7.181 3.110 1.00 96.38 198 ALA A N 1
ATOM 1484 C CA . ALA A 1 198 ? 8.797 -7.182 1.662 1.00 96.38 198 ALA A CA 1
ATOM 1485 C C . ALA A 1 198 ? 9.147 -8.570 1.120 1.00 96.38 198 ALA A C 1
ATOM 1487 O O . ALA A 1 198 ? 9.825 -9.360 1.778 1.00 96.38 198 ALA A O 1
ATOM 1488 N N . THR A 1 199 ? 8.723 -8.844 -0.111 1.00 95.56 199 THR A N 1
ATOM 1489 C CA . THR A 1 199 ? 9.186 -9.983 -0.907 1.00 95.56 199 THR A CA 1
ATOM 1490 C C . THR A 1 199 ? 9.419 -9.537 -2.346 1.00 95.56 199 THR A C 1
ATOM 1492 O O . THR A 1 199 ? 8.621 -8.787 -2.908 1.00 95.56 199 THR A O 1
ATOM 1495 N N . THR A 1 200 ? 10.545 -9.936 -2.933 1.00 94.00 200 THR A N 1
ATOM 1496 C CA . THR A 1 200 ? 10.904 -9.543 -4.300 1.00 94.00 200 THR A CA 1
ATOM 1497 C C . THR A 1 200 ? 9.937 -10.173 -5.298 1.00 94.00 200 THR A C 1
ATOM 1499 O O . THR A 1 200 ? 9.643 -11.366 -5.206 1.00 94.00 200 THR A O 1
ATOM 1502 N N . LEU A 1 201 ? 9.453 -9.395 -6.269 1.00 89.75 201 LEU A N 1
ATOM 1503 C CA . LEU A 1 201 ? 8.569 -9.921 -7.304 1.00 89.75 201 LEU A CA 1
ATOM 1504 C C . LEU A 1 201 ? 9.366 -10.764 -8.314 1.00 89.75 201 LEU A C 1
ATOM 1506 O O . LEU A 1 201 ? 10.298 -10.259 -8.948 1.00 89.75 201 LEU A O 1
ATOM 1510 N N . PRO A 1 202 ? 9.019 -12.050 -8.501 1.00 79.75 202 PRO A N 1
ATOM 1511 C CA . PRO A 1 202 ? 9.737 -12.917 -9.425 1.00 79.75 202 PRO A CA 1
ATOM 1512 C C . PRO A 1 202 ? 9.508 -12.483 -10.877 1.00 79.75 202 PRO A C 1
ATOM 1514 O O . PRO A 1 202 ? 8.415 -12.067 -11.251 1.00 79.75 202 PRO A O 1
ATOM 1517 N N . GLY A 1 203 ? 10.539 -12.618 -11.715 1.00 69.94 203 GLY A N 1
ATOM 1518 C CA . GLY A 1 203 ? 10.438 -12.365 -13.159 1.00 69.94 203 GLY A CA 1
ATOM 1519 C C . GLY A 1 203 ? 10.360 -10.889 -13.568 1.00 69.94 203 GLY A C 1
ATOM 1520 O O . GLY A 1 203 ? 10.184 -10.609 -14.748 1.00 69.94 203 GLY A O 1
ATOM 1521 N N . GLN A 1 204 ? 10.516 -9.954 -12.625 1.00 71.75 204 GLN A N 1
ATOM 1522 C CA . GLN A 1 204 ? 10.397 -8.507 -12.863 1.00 71.75 204 GLN A CA 1
ATOM 1523 C C . GLN A 1 204 ? 11.754 -7.769 -12.857 1.00 71.75 204 GLN A C 1
ATOM 1525 O O . GLN A 1 204 ? 11.790 -6.543 -12.844 1.00 71.75 204 GLN A O 1
ATOM 1530 N N . GLY A 1 205 ? 12.861 -8.523 -12.926 1.00 60.91 205 GLY A N 1
ATOM 1531 C CA . GLY A 1 205 ? 14.232 -8.015 -13.060 1.00 60.91 205 GLY A CA 1
ATOM 1532 C C . GLY A 1 205 ? 14.812 -7.369 -11.794 1.00 60.91 205 GLY A C 1
ATOM 1533 O O . GLY A 1 205 ? 14.098 -6.830 -10.956 1.00 60.91 205 GLY A O 1
ATOM 1534 N N . ARG A 1 206 ? 16.142 -7.427 -11.659 1.00 63.12 206 ARG A N 1
ATOM 1535 C CA . ARG A 1 206 ? 16.919 -6.557 -10.765 1.00 63.12 206 ARG A CA 1
ATOM 1536 C C . ARG A 1 206 ? 17.590 -5.511 -11.648 1.00 63.12 206 ARG A C 1
ATOM 1538 O O . ARG A 1 206 ? 18.175 -5.869 -12.667 1.00 63.12 206 ARG A O 1
ATOM 1545 N N . PHE A 1 207 ? 17.503 -4.241 -11.284 1.00 63.16 207 PHE A N 1
ATOM 1546 C CA . PHE A 1 207 ? 18.066 -3.152 -12.071 1.00 63.16 207 PHE A CA 1
ATOM 1547 C C . PHE A 1 207 ? 19.596 -3.121 -11.890 1.00 63.16 207 PHE A C 1
ATOM 1549 O O . PHE A 1 207 ? 20.105 -2.549 -10.928 1.00 63.16 207 PHE A O 1
ATOM 1556 N N . GLU A 1 208 ? 20.343 -3.787 -12.781 1.00 55.47 208 GLU A N 1
ATOM 1557 C CA . GLU A 1 208 ? 21.814 -3.898 -12.698 1.00 55.47 208 GLU A CA 1
ATOM 1558 C C . GLU A 1 208 ? 22.550 -2.561 -12.917 1.00 55.47 208 GLU A C 1
ATOM 1560 O O . GLU A 1 208 ? 23.631 -2.381 -12.367 1.00 55.47 208 GLU A O 1
ATOM 1565 N N . ASN A 1 209 ? 21.958 -1.602 -13.645 1.00 52.94 209 ASN A N 1
ATOM 1566 C CA . ASN A 1 209 ? 22.567 -0.298 -13.968 1.00 52.94 209 ASN A CA 1
ATOM 1567 C C . ASN A 1 209 ? 21.712 0.909 -13.519 1.00 52.94 209 ASN A C 1
ATOM 1569 O O . ASN A 1 209 ? 21.781 1.981 -14.118 1.00 52.94 209 ASN A O 1
ATOM 1573 N N . GLY A 1 210 ? 20.905 0.740 -12.466 1.00 54.69 210 GLY A N 1
ATOM 1574 C CA . GLY A 1 210 ? 19.923 1.735 -12.022 1.00 54.69 210 GLY A CA 1
ATOM 1575 C C . GLY A 1 210 ? 18.558 1.583 -12.715 1.00 54.69 210 GLY A C 1
ATOM 1576 O O . GLY A 1 210 ? 18.435 0.783 -13.646 1.00 54.69 210 GLY A O 1
ATOM 1577 N N . PRO A 1 211 ? 17.521 2.300 -12.244 1.00 53.22 211 PRO A N 1
ATOM 1578 C CA . PRO A 1 211 ? 16.117 2.132 -12.634 1.00 53.22 211 PRO A CA 1
ATOM 1579 C C . PRO A 1 211 ? 15.834 2.722 -14.024 1.00 53.22 211 PRO A C 1
ATOM 1581 O O . PRO A 1 211 ? 15.056 3.651 -14.199 1.00 53.22 211 PRO A O 1
ATOM 1584 N N . ALA A 1 212 ? 16.500 2.192 -15.045 1.00 49.81 212 ALA A N 1
ATOM 1585 C CA . ALA A 1 212 ? 16.159 2.432 -16.435 1.00 49.81 212 ALA A CA 1
ATOM 1586 C C . ALA A 1 212 ? 15.368 1.218 -16.923 1.00 49.81 212 ALA A C 1
ATOM 1588 O O . ALA A 1 212 ? 15.941 0.164 -17.211 1.00 49.81 212 ALA A O 1
ATOM 1589 N N . PHE A 1 213 ? 14.042 1.339 -16.985 1.00 51.81 213 PHE A N 1
ATOM 1590 C CA . PHE A 1 213 ? 13.231 0.341 -17.671 1.00 51.81 213 PHE A CA 1
ATOM 1591 C C . PHE A 1 213 ? 13.614 0.336 -19.155 1.00 51.81 213 PHE A C 1
ATOM 1593 O O . PHE A 1 213 ? 13.554 1.389 -19.792 1.00 51.81 213 PHE A O 1
ATOM 1600 N N . PRO A 1 214 ? 13.976 -0.813 -19.748 1.00 51.09 214 PRO A N 1
ATOM 1601 C CA . PRO A 1 214 ? 13.982 -0.944 -21.196 1.00 51.09 214 PRO A CA 1
ATOM 1602 C C . PRO A 1 214 ? 12.527 -0.915 -21.689 1.00 51.09 214 PRO A C 1
ATOM 1604 O O . PRO A 1 214 ? 11.897 -1.960 -21.802 1.00 51.09 214 PRO A O 1
ATOM 1607 N N . ASP A 1 215 ? 11.993 0.293 -21.870 1.00 52.00 215 ASP A N 1
ATOM 1608 C CA . ASP A 1 215 ? 10.852 0.778 -22.674 1.00 52.00 215 ASP A CA 1
ATOM 1609 C C . ASP A 1 215 ? 9.638 -0.142 -22.981 1.00 52.00 215 ASP A C 1
ATOM 1611 O O . ASP A 1 215 ? 8.876 0.140 -23.899 1.00 52.00 215 ASP A O 1
ATOM 1615 N N . SER A 1 216 ? 9.398 -1.257 -22.277 1.00 52.28 216 SER A N 1
ATOM 1616 C CA . SER A 1 216 ? 8.309 -2.176 -22.665 1.00 52.28 216 SER A CA 1
ATOM 1617 C C . SER A 1 216 ? 7.610 -2.969 -21.561 1.00 52.28 216 SER A C 1
ATOM 1619 O O . SER A 1 216 ? 6.517 -3.471 -21.817 1.00 52.28 216 SER A O 1
ATOM 1621 N N . THR A 1 217 ? 8.124 -3.046 -20.329 1.00 66.88 217 THR A N 1
ATOM 1622 C CA . THR A 1 217 ? 7.383 -3.706 -19.234 1.00 66.88 217 THR A CA 1
ATOM 1623 C C . THR A 1 217 ? 7.510 -2.957 -17.920 1.00 66.88 217 THR A C 1
ATOM 1625 O O . THR A 1 217 ? 8.506 -3.089 -17.209 1.00 66.88 217 THR A O 1
ATOM 1628 N N . ARG A 1 218 ? 6.460 -2.198 -17.591 1.00 83.94 218 ARG A N 1
ATOM 1629 C CA . ARG A 1 218 ? 6.238 -1.659 -16.248 1.00 83.94 218 ARG A CA 1
ATOM 1630 C C . ARG A 1 218 ? 6.008 -2.811 -15.272 1.00 83.94 218 ARG A C 1
ATOM 1632 O O . ARG A 1 218 ? 5.237 -3.720 -15.605 1.00 83.94 218 ARG A O 1
ATOM 1639 N N . PRO A 1 219 ? 6.613 -2.786 -14.076 1.00 90.00 219 PRO A N 1
ATOM 1640 C CA . PRO A 1 219 ? 6.324 -3.775 -13.069 1.00 90.00 219 PRO A CA 1
ATOM 1641 C C . PRO A 1 219 ? 4.856 -3.676 -12.675 1.00 90.00 219 PRO A C 1
ATOM 1643 O O . PRO A 1 219 ? 4.259 -2.592 -12.682 1.00 90.00 219 PRO A O 1
ATOM 1646 N N . ALA A 1 220 ? 4.260 -4.823 -12.384 1.00 93.06 220 ALA A N 1
ATOM 1647 C CA . ALA A 1 220 ? 2.848 -4.912 -12.088 1.00 93.06 220 ALA A CA 1
ATOM 1648 C C . ALA A 1 220 ? 2.543 -6.079 -11.151 1.00 93.06 220 ALA A C 1
ATOM 1650 O O . ALA A 1 220 ? 3.189 -7.129 -11.176 1.00 93.06 220 ALA A O 1
ATOM 1651 N N . MET A 1 221 ? 1.509 -5.905 -10.337 1.00 95.12 221 MET A N 1
ATOM 1652 C CA . MET A 1 221 ? 0.956 -6.978 -9.522 1.00 95.12 221 MET A CA 1
ATOM 1653 C C . MET A 1 221 ? -0.520 -6.731 -9.224 1.00 95.12 221 MET A C 1
ATOM 1655 O O . MET A 1 221 ? -0.973 -5.588 -9.142 1.00 95.12 221 MET A O 1
ATOM 1659 N N . SER A 1 222 ? -1.261 -7.809 -9.002 1.00 96.50 222 SER A N 1
ATOM 1660 C CA . SER A 1 222 ? -2.558 -7.748 -8.333 1.00 96.50 222 SER A CA 1
ATOM 1661 C C . SER A 1 222 ? -2.368 -7.958 -6.833 1.00 96.50 222 SER A C 1
ATOM 1663 O O . SER A 1 222 ? -1.473 -8.682 -6.401 1.00 96.50 222 SER A O 1
ATOM 1665 N N . ALA A 1 223 ? -3.202 -7.316 -6.028 1.00 97.25 223 ALA A N 1
ATOM 1666 C CA . ALA A 1 223 ? -3.139 -7.323 -4.575 1.00 97.25 223 ALA A CA 1
ATOM 1667 C C . ALA A 1 223 ? -4.543 -7.491 -4.003 1.00 97.25 223 ALA A C 1
ATOM 1669 O O . ALA A 1 223 ? -5.456 -6.775 -4.413 1.00 97.25 223 ALA A O 1
ATOM 1670 N N . THR A 1 224 ? -4.713 -8.406 -3.045 1.00 97.75 224 THR A N 1
ATOM 1671 C CA . THR A 1 224 ? -6.016 -8.684 -2.429 1.00 97.75 224 THR A CA 1
ATOM 1672 C C . THR A 1 224 ? -5.910 -8.861 -0.907 1.00 97.75 224 THR A C 1
ATOM 1674 O O . THR A 1 224 ? -5.535 -9.925 -0.402 1.00 97.75 224 THR A O 1
ATOM 1677 N N . PRO A 1 225 ? -6.166 -7.803 -0.116 1.00 97.81 225 PRO A N 1
ATOM 1678 C CA . PRO A 1 225 ? -6.441 -7.949 1.308 1.00 97.81 225 PRO A CA 1
ATOM 1679 C C . PRO A 1 225 ? -7.800 -8.622 1.548 1.00 97.81 225 PRO A C 1
ATOM 1681 O O . PRO A 1 225 ? -8.815 -8.202 0.992 1.00 97.81 225 PRO A O 1
ATOM 1684 N N . ALA A 1 226 ? -7.848 -9.595 2.457 1.00 98.19 226 ALA A N 1
ATOM 1685 C CA . ALA A 1 226 ? -9.068 -10.298 2.849 1.00 98.19 226 ALA A CA 1
ATOM 1686 C C . ALA A 1 226 ? -9.190 -10.420 4.375 1.00 98.19 226 ALA A C 1
ATOM 1688 O O . ALA A 1 226 ? -8.246 -10.807 5.066 1.00 98.19 226 ALA A O 1
ATOM 1689 N N . ARG A 1 227 ? -10.364 -10.092 4.916 1.00 97.62 227 ARG A N 1
ATOM 1690 C CA . ARG A 1 227 ? -10.680 -10.234 6.340 1.00 97.62 227 ARG A CA 1
ATOM 1691 C C . ARG A 1 227 ? -11.016 -11.681 6.677 1.00 97.62 227 ARG A C 1
ATOM 1693 O O . ARG A 1 227 ? -11.855 -12.294 6.023 1.00 97.62 227 ARG A O 1
ATOM 1700 N N . LEU A 1 228 ? -10.439 -12.176 7.769 1.00 96.62 228 LEU A N 1
ATOM 1701 C CA . LEU A 1 228 ? -10.766 -13.468 8.366 1.00 96.62 228 LEU A CA 1
ATOM 1702 C C . LEU A 1 228 ? -10.964 -13.290 9.876 1.00 96.62 228 LEU A C 1
ATOM 1704 O O . LEU A 1 228 ? -10.002 -13.137 10.625 1.00 96.62 228 LEU A O 1
ATOM 1708 N N . GLY A 1 229 ? -12.221 -13.260 10.329 1.00 94.56 229 GLY A N 1
ATOM 1709 C CA . GLY A 1 229 ? -12.543 -12.890 11.713 1.00 94.56 229 GLY A CA 1
ATOM 1710 C C . GLY A 1 229 ? -12.068 -11.467 12.024 1.00 94.56 229 GLY A C 1
ATOM 1711 O O . GLY A 1 229 ? -12.454 -10.525 11.329 1.00 94.56 229 GLY A O 1
ATOM 1712 N N . ASP A 1 230 ? -11.205 -11.319 13.029 1.00 94.62 230 ASP A N 1
ATOM 1713 C CA . ASP A 1 230 ? -10.553 -10.043 13.365 1.00 94.62 230 ASP A CA 1
ATOM 1714 C C . ASP A 1 230 ? -9.163 -9.872 12.734 1.00 94.62 230 ASP A C 1
ATOM 1716 O O . ASP A 1 230 ? -8.515 -8.839 12.924 1.00 94.62 230 ASP A O 1
ATOM 1720 N N . ALA A 1 231 ? -8.704 -10.860 11.963 1.00 97.19 231 ALA A N 1
ATOM 1721 C CA . ALA A 1 231 ? -7.454 -10.802 11.223 1.00 97.19 231 ALA A CA 1
ATOM 1722 C C . ALA A 1 231 ? -7.649 -10.232 9.810 1.00 97.19 231 ALA A C 1
ATOM 1724 O O . ALA A 1 231 ? -8.743 -10.250 9.235 1.00 97.19 231 ALA A O 1
ATOM 1725 N N . LEU A 1 232 ? -6.546 -9.762 9.238 1.00 97.94 232 LEU A N 1
ATOM 1726 C CA . LEU A 1 232 ? -6.437 -9.338 7.850 1.00 97.94 232 LEU A CA 1
ATOM 1727 C C . LEU A 1 232 ? -5.298 -10.106 7.183 1.00 97.94 232 LEU A C 1
ATOM 1729 O O . LEU A 1 232 ? -4.167 -10.105 7.667 1.00 97.94 232 LEU A O 1
ATOM 1733 N N . TRP A 1 233 ? -5.602 -10.786 6.086 1.00 98.50 233 TRP A N 1
ATOM 1734 C CA . TRP A 1 233 ? -4.641 -11.553 5.303 1.00 98.50 233 TRP A CA 1
ATOM 1735 C C . TRP A 1 233 ? -4.350 -10.825 4.002 1.00 98.50 233 TRP A C 1
ATOM 1737 O O . TRP A 1 233 ? -5.269 -10.351 3.338 1.00 98.50 233 TRP A O 1
ATOM 1747 N N . LEU A 1 234 ? -3.075 -10.739 3.645 1.00 98.44 234 LEU A N 1
ATOM 1748 C CA . LEU A 1 234 ? -2.599 -10.038 2.463 1.00 98.44 234 LEU A CA 1
ATOM 1749 C C . LEU A 1 234 ? -2.061 -11.038 1.451 1.00 98.44 234 LEU A C 1
ATOM 1751 O O . LEU A 1 234 ? -1.184 -11.842 1.779 1.00 98.44 234 LEU A O 1
ATOM 1755 N N . TRP A 1 235 ? -2.560 -10.948 0.226 1.00 97.88 235 TRP A N 1
ATOM 1756 C CA . TRP A 1 235 ? -2.137 -11.772 -0.899 1.00 97.88 235 TRP A CA 1
ATOM 1757 C C . TRP A 1 235 ? -1.764 -10.890 -2.084 1.00 97.88 235 TRP A C 1
ATOM 1759 O O . TRP A 1 235 ? -2.323 -9.806 -2.258 1.00 97.88 235 TRP A O 1
ATOM 1769 N N . TYR A 1 236 ? -0.844 -11.367 -2.912 1.00 96.69 236 TYR A N 1
ATOM 1770 C CA . TYR A 1 236 ? -0.455 -10.710 -4.153 1.00 96.69 236 TYR A CA 1
ATOM 1771 C C . TYR A 1 236 ? -0.285 -11.729 -5.279 1.00 96.69 236 TYR A C 1
ATOM 1773 O O . TYR A 1 236 ? -0.103 -12.921 -5.036 1.00 96.69 236 TYR A O 1
ATOM 1781 N N . GLN A 1 237 ? -0.329 -11.251 -6.514 1.00 94.56 237 GLN A N 1
ATOM 1782 C CA . GLN A 1 237 ? -0.048 -12.032 -7.706 1.00 94.56 237 GLN A CA 1
ATOM 1783 C C . GLN A 1 237 ? 0.838 -11.192 -8.639 1.00 94.56 237 GLN A C 1
ATOM 1785 O O . GLN A 1 237 ? 0.391 -10.139 -9.096 1.00 94.56 237 GLN A O 1
ATOM 1790 N N . PRO A 1 238 ? 2.083 -11.612 -8.928 1.00 91.25 238 PRO A N 1
ATOM 1791 C CA . PRO A 1 238 ? 2.951 -10.903 -9.867 1.00 91.25 238 PRO A CA 1
ATOM 1792 C C . PRO A 1 238 ? 2.380 -10.935 -11.291 1.00 91.25 238 PRO A C 1
ATOM 1794 O O . PRO A 1 238 ? 1.791 -11.939 -11.707 1.00 91.25 238 PRO A O 1
ATOM 1797 N N . LEU A 1 239 ? 2.571 -9.843 -12.039 1.00 88.06 239 LEU A N 1
ATOM 1798 C CA . LEU A 1 239 ? 2.134 -9.702 -13.428 1.00 88.06 239 LEU A CA 1
ATOM 1799 C C . LEU A 1 239 ? 3.310 -9.314 -14.351 1.00 88.06 239 LEU A C 1
ATOM 1801 O O . LEU A 1 239 ? 4.009 -8.349 -14.054 1.00 88.06 239 LEU A O 1
ATOM 1805 N N . PRO A 1 240 ? 3.505 -9.998 -15.496 1.00 85.44 240 PRO A N 1
ATOM 1806 C CA . PRO A 1 240 ? 2.738 -11.156 -15.944 1.00 85.44 240 PRO A CA 1
ATOM 1807 C C . PRO A 1 240 ? 2.935 -12.348 -15.003 1.00 85.44 240 PRO A C 1
ATOM 1809 O O . PRO A 1 240 ? 3.959 -12.469 -14.331 1.00 85.44 240 PRO A O 1
ATOM 1812 N N . ALA A 1 241 ? 1.926 -13.217 -14.943 1.00 81.88 241 ALA A N 1
ATOM 1813 C CA . ALA A 1 241 ? 2.006 -14.419 -14.130 1.00 81.88 241 ALA A CA 1
ATOM 1814 C C . ALA A 1 241 ? 3.262 -15.230 -14.508 1.00 81.88 241 ALA A C 1
ATOM 1816 O O . ALA A 1 241 ? 3.512 -15.434 -15.701 1.00 81.88 241 ALA A O 1
ATOM 1817 N N . PRO A 1 242 ? 4.050 -15.707 -13.529 1.00 77.25 242 PRO A N 1
ATOM 1818 C CA . PRO A 1 242 ? 5.257 -16.463 -13.812 1.00 77.25 242 PRO A CA 1
ATOM 1819 C C . PRO A 1 242 ? 4.912 -17.754 -14.557 1.00 77.25 242 PRO A C 1
ATOM 1821 O O . PRO A 1 242 ? 3.908 -18.413 -14.271 1.00 77.25 242 PRO A O 1
ATOM 1824 N N . ALA A 1 243 ? 5.772 -18.130 -15.503 1.00 72.00 243 ALA A N 1
ATOM 1825 C CA . ALA A 1 243 ? 5.676 -19.420 -16.169 1.00 72.00 243 ALA A CA 1
ATOM 1826 C C . ALA A 1 243 ? 5.871 -20.541 -15.137 1.00 72.00 243 ALA A C 1
ATOM 1828 O O . ALA A 1 243 ? 6.826 -20.527 -14.361 1.00 72.00 243 ALA A O 1
ATOM 1829 N N . GLY A 1 244 ? 4.964 -21.514 -15.108 1.00 72.94 244 GLY A N 1
ATOM 1830 C CA . GLY A 1 244 ? 5.024 -22.593 -14.132 1.00 72.94 244 GLY A CA 1
ATOM 1831 C C . GLY A 1 244 ? 3.738 -23.411 -14.067 1.00 72.94 244 GLY A C 1
ATOM 1832 O O . GLY A 1 244 ? 2.817 -23.175 -14.846 1.00 72.94 244 GLY A O 1
ATOM 1833 N N . PRO A 1 245 ? 3.663 -24.380 -13.140 1.00 66.44 245 PRO A N 1
ATOM 1834 C CA . PRO A 1 245 ? 2.525 -25.292 -13.025 1.00 66.44 245 PRO A CA 1
ATOM 1835 C C . PRO A 1 245 ? 1.251 -24.634 -12.470 1.00 66.44 245 PRO A C 1
ATOM 1837 O O . PRO A 1 245 ? 0.169 -25.187 -12.635 1.00 66.44 245 PRO A O 1
ATOM 1840 N N . ARG A 1 246 ? 1.362 -23.470 -11.815 1.00 72.75 246 ARG A N 1
ATOM 1841 C CA . ARG A 1 246 ? 0.230 -22.696 -11.273 1.00 72.75 246 ARG A CA 1
ATOM 1842 C C . ARG A 1 246 ? 0.349 -21.210 -11.660 1.00 72.75 246 ARG A C 1
ATOM 1844 O O . ARG A 1 246 ? 0.587 -20.368 -10.794 1.00 72.75 246 ARG A O 1
ATOM 1851 N N . PRO A 1 247 ? 0.270 -20.874 -12.961 1.00 74.19 247 PRO A N 1
ATOM 1852 C CA . PRO A 1 247 ? 0.362 -19.491 -13.406 1.00 74.19 247 PRO A CA 1
ATOM 1853 C C . PRO A 1 247 ? -0.854 -18.716 -12.889 1.00 74.19 247 PRO A C 1
ATOM 1855 O O . PRO A 1 247 ? -1.991 -19.158 -13.037 1.00 74.19 247 PRO A O 1
ATOM 1858 N N . GLY A 1 248 ? -0.604 -17.565 -12.271 1.00 76.50 248 GLY A N 1
ATOM 1859 C CA . GLY A 1 248 ? -1.656 -16.708 -11.727 1.00 76.50 248 GLY A CA 1
ATOM 1860 C C . GLY A 1 248 ? -2.225 -17.185 -10.391 1.00 76.50 248 GLY A C 1
ATOM 1861 O O . GLY A 1 248 ? -3.339 -16.822 -10.034 1.00 76.50 248 GLY A O 1
ATOM 1862 N N . GLU A 1 249 ? -1.488 -18.012 -9.649 1.00 88.25 249 GLU A N 1
ATOM 1863 C CA . GLU A 1 249 ? -1.840 -18.318 -8.265 1.00 88.25 249 GLU A CA 1
ATOM 1864 C C . GLU A 1 249 ? -1.520 -17.136 -7.339 1.00 88.25 249 GLU A C 1
ATOM 1866 O O . GLU A 1 249 ? -0.454 -16.523 -7.426 1.00 88.25 249 GLU A O 1
ATOM 1871 N N . TRP A 1 250 ? -2.441 -16.849 -6.418 1.00 93.50 250 TRP A N 1
ATOM 1872 C CA . TRP A 1 250 ? -2.236 -15.880 -5.348 1.00 93.50 250 TRP A CA 1
ATOM 1873 C C . TRP A 1 250 ? -1.192 -16.377 -4.347 1.00 93.50 250 TRP A C 1
ATOM 1875 O O . TRP A 1 250 ? -1.315 -17.457 -3.767 1.00 93.50 250 TRP A O 1
ATOM 1885 N N . VAL A 1 251 ? -0.192 -15.545 -4.078 1.00 94.12 251 VAL A N 1
ATOM 1886 C CA . VAL A 1 251 ? 0.854 -15.792 -3.086 1.00 94.12 251 VAL A CA 1
ATOM 1887 C C . VAL A 1 251 ? 0.520 -15.035 -1.807 1.00 94.12 251 VAL A C 1
ATOM 1889 O O . VAL A 1 251 ? 0.210 -13.842 -1.832 1.00 94.12 251 VAL A O 1
ATOM 1892 N N . LYS A 1 252 ? 0.584 -15.721 -0.664 1.00 96.31 252 LYS A N 1
ATOM 1893 C CA . LYS A 1 252 ? 0.367 -15.089 0.640 1.00 96.31 252 LYS A CA 1
ATOM 1894 C C . LYS A 1 252 ? 1.571 -14.227 0.991 1.00 96.31 252 LYS A C 1
ATOM 1896 O O . LYS A 1 252 ? 2.687 -14.736 1.027 1.00 96.31 252 LYS A O 1
ATOM 1901 N N . LEU A 1 253 ? 1.344 -12.951 1.284 1.00 97.12 253 LEU A N 1
ATOM 1902 C CA . LEU A 1 253 ? 2.394 -12.037 1.729 1.00 97.12 253 LEU A CA 1
ATOM 1903 C C . LEU A 1 253 ? 2.488 -11.986 3.251 1.00 97.12 253 LEU A C 1
ATOM 1905 O O . LEU A 1 253 ? 3.573 -12.096 3.812 1.00 97.12 253 LEU A O 1
ATOM 1909 N N . ARG A 1 254 ? 1.352 -11.764 3.922 1.00 97.81 254 ARG A N 1
ATOM 1910 C CA . ARG A 1 254 ? 1.341 -11.469 5.357 1.00 97.81 254 ARG A CA 1
ATOM 1911 C C . ARG A 1 254 ? 0.008 -11.812 6.005 1.00 97.81 254 ARG A C 1
ATOM 1913 O O . ARG A 1 254 ? -1.052 -11.643 5.406 1.00 97.81 254 ARG A O 1
ATOM 1920 N N . GLU A 1 255 ? 0.073 -12.233 7.260 1.00 97.81 255 GLU A N 1
ATOM 1921 C CA . GLU A 1 255 ? -1.075 -12.340 8.158 1.00 97.81 255 GLU A CA 1
ATOM 1922 C C . GLU A 1 255 ? -0.952 -11.295 9.259 1.00 97.81 255 GLU A C 1
ATOM 1924 O O . GLU A 1 255 ? 0.091 -11.184 9.901 1.00 97.81 255 GLU A O 1
ATOM 1929 N N . VAL A 1 256 ? -2.017 -10.530 9.485 1.00 97.69 256 VAL A N 1
ATOM 1930 C CA . VAL A 1 256 ? -2.076 -9.518 10.539 1.00 97.69 256 VAL A CA 1
ATOM 1931 C C . VAL A 1 256 ? -3.228 -9.860 11.467 1.00 97.69 256 VAL A C 1
ATOM 1933 O O . VAL A 1 256 ? -4.399 -9.643 11.150 1.00 97.69 256 VAL A O 1
ATOM 1936 N N . THR A 1 257 ? -2.904 -10.433 12.620 1.00 96.06 257 THR A N 1
ATOM 1937 C CA . THR A 1 257 ? -3.891 -10.767 13.649 1.00 96.06 257 THR A CA 1
ATOM 1938 C C . THR A 1 257 ? -4.435 -9.506 14.313 1.00 96.06 257 THR A C 1
ATOM 1940 O O . THR A 1 257 ? -3.691 -8.550 14.525 1.00 96.06 257 THR A O 1
ATOM 1943 N N . TRP A 1 258 ? -5.719 -9.524 14.683 1.00 93.69 258 TRP A N 1
ATOM 1944 C CA . TRP A 1 258 ? -6.375 -8.472 15.476 1.00 93.69 258 TRP A CA 1
ATOM 1945 C C . TRP A 1 258 ? -6.437 -7.081 14.823 1.00 93.69 258 TRP A C 1
ATOM 1947 O O . TRP A 1 258 ? -6.733 -6.089 15.495 1.00 93.69 258 TRP A O 1
ATOM 1957 N N . PHE A 1 259 ? -6.215 -6.979 13.509 1.00 94.44 259 PHE A N 1
ATOM 1958 C CA . PHE A 1 259 ? -6.305 -5.705 12.792 1.00 94.44 259 PHE A CA 1
ATOM 1959 C C . PHE A 1 259 ? -7.674 -5.033 12.993 1.00 94.44 259 PHE A C 1
ATOM 1961 O O . PHE A 1 259 ? -7.738 -3.837 13.287 1.00 94.44 259 PHE A O 1
ATOM 1968 N N . PHE A 1 260 ? -8.758 -5.813 12.931 1.00 93.25 260 PHE A N 1
ATOM 1969 C CA . PHE A 1 260 ? -10.127 -5.321 13.114 1.00 93.25 260 PHE A CA 1
ATOM 1970 C C . PHE A 1 260 ? -10.624 -5.374 14.565 1.00 93.25 260 PHE A C 1
ATOM 1972 O O . PHE A 1 260 ? -11.730 -4.912 14.841 1.00 93.25 260 PHE A O 1
ATOM 1979 N N . PHE A 1 261 ? -9.828 -5.894 15.505 1.00 91.12 261 PHE A N 1
ATOM 1980 C CA . PHE A 1 261 ? -10.231 -5.944 16.908 1.00 91.12 261 PHE A CA 1
ATOM 1981 C C . PHE A 1 261 ? -10.422 -4.529 17.466 1.00 91.12 261 PHE A C 1
ATOM 1983 O O . PHE A 1 261 ? -9.560 -3.658 17.287 1.00 91.12 261 PHE A O 1
ATOM 1990 N N . GLY A 1 262 ? -11.570 -4.307 18.113 1.00 86.62 262 GLY A N 1
ATOM 1991 C CA . GLY A 1 262 ? -11.973 -3.003 18.643 1.00 86.62 262 GLY A CA 1
ATOM 1992 C C . GLY A 1 262 ? -12.304 -1.952 17.575 1.00 86.62 262 GLY A C 1
ATOM 1993 O O . GLY A 1 262 ? -12.430 -0.780 17.915 1.00 86.62 262 GLY A O 1
ATOM 1994 N N . VAL A 1 263 ? -12.424 -2.335 16.298 1.00 87.25 263 VAL A N 1
ATOM 1995 C CA . VAL A 1 263 ? -12.718 -1.413 15.192 1.00 87.25 263 VAL A CA 1
ATOM 1996 C C . VAL A 1 263 ? -14.146 -1.619 14.701 1.00 87.25 263 VAL A C 1
ATOM 1998 O O . VAL A 1 263 ? -14.531 -2.713 14.292 1.00 87.25 263 VAL A O 1
ATOM 2001 N N . GLU A 1 264 ? -14.933 -0.547 14.700 1.00 86.44 264 GLU A N 1
ATOM 2002 C CA . GLU A 1 264 ? -16.285 -0.569 14.145 1.00 86.44 264 GLU A CA 1
ATOM 2003 C C . GLU A 1 264 ? -16.244 -0.616 12.608 1.00 86.44 264 GLU A C 1
ATOM 2005 O O . GLU A 1 264 ? -15.526 0.146 11.963 1.00 86.44 264 GLU A O 1
ATOM 2010 N N . ASP A 1 265 ? -17.072 -1.455 11.983 1.00 84.69 265 ASP A N 1
ATOM 2011 C CA . ASP A 1 265 ? -17.048 -1.641 10.522 1.00 84.69 265 ASP A CA 1
ATOM 2012 C C . ASP A 1 265 ? -17.283 -0.329 9.738 1.00 84.69 265 ASP A C 1
ATOM 2014 O O . ASP A 1 265 ? -16.704 -0.127 8.671 1.00 84.69 265 ASP A O 1
ATOM 2018 N N . LYS A 1 266 ? -18.072 0.604 10.293 1.00 83.69 266 LYS A N 1
ATOM 2019 C CA . LYS A 1 266 ? -18.377 1.912 9.678 1.00 83.69 266 LYS A CA 1
ATOM 2020 C C . LYS A 1 266 ? -17.183 2.876 9.621 1.00 83.69 266 LYS A C 1
ATOM 2022 O O . LYS A 1 266 ? -17.248 3.868 8.895 1.00 83.69 266 LYS A O 1
ATOM 2027 N N . VAL A 1 267 ? -16.120 2.623 10.392 1.00 88.44 267 VAL A N 1
ATOM 2028 C CA . VAL A 1 267 ? -14.901 3.450 10.374 1.00 88.44 267 VAL A CA 1
ATOM 2029 C C . VAL A 1 267 ? -13.819 2.877 9.459 1.00 88.44 267 VAL A C 1
ATOM 2031 O O . VAL A 1 267 ? -12.735 3.452 9.364 1.00 88.44 267 VAL A O 1
ATOM 2034 N N . ILE A 1 268 ? -14.104 1.772 8.757 1.00 93.88 268 ILE A N 1
ATOM 2035 C CA . ILE A 1 268 ? -13.190 1.212 7.765 1.00 93.88 268 ILE A CA 1
ATOM 2036 C C . ILE A 1 268 ? -13.266 2.007 6.465 1.00 93.88 268 ILE A C 1
ATOM 2038 O O . ILE A 1 268 ? -14.339 2.261 5.900 1.00 93.88 268 ILE A O 1
ATOM 2042 N N . ARG A 1 269 ? -12.090 2.372 5.966 1.00 95.31 269 ARG A N 1
ATOM 2043 C CA . ARG A 1 269 ? -11.907 3.056 4.690 1.00 95.31 269 ARG A CA 1
ATOM 2044 C C . ARG A 1 269 ? -10.912 2.276 3.853 1.00 95.31 269 ARG A C 1
ATOM 2046 O O . ARG A 1 269 ? -9.897 1.829 4.374 1.00 95.31 269 ARG A O 1
ATOM 2053 N N . VAL A 1 270 ? -11.204 2.130 2.569 1.00 96.38 270 VAL A N 1
ATOM 2054 C CA . VAL A 1 270 ? -10.346 1.419 1.615 1.00 96.38 270 VAL A CA 1
ATOM 2055 C C . VAL A 1 270 ? -10.038 2.366 0.476 1.00 96.38 270 VAL A C 1
ATOM 2057 O O . VAL A 1 270 ? -10.937 3.048 -0.018 1.00 96.38 270 VAL A O 1
ATOM 2060 N N . GLY A 1 271 ? -8.781 2.428 0.068 1.00 95.88 271 GLY A N 1
ATOM 2061 C CA . GLY A 1 271 ? -8.357 3.298 -1.011 1.00 95.88 271 GLY A CA 1
ATOM 2062 C C . GLY A 1 271 ? -7.133 2.790 -1.736 1.00 95.88 271 GLY A C 1
ATOM 2063 O O . GLY A 1 271 ? -6.550 1.776 -1.367 1.00 95.88 271 GLY A O 1
ATOM 2064 N N . VAL A 1 272 ? -6.747 3.531 -2.759 1.00 97.38 272 VAL A N 1
ATOM 2065 C CA . VAL A 1 272 ? -5.482 3.354 -3.465 1.00 97.38 272 VAL A CA 1
ATOM 2066 C C . VAL A 1 272 ? -4.593 4.560 -3.226 1.00 97.38 272 VAL A C 1
ATOM 2068 O O . VAL A 1 272 ? -5.087 5.651 -2.926 1.00 97.38 272 VAL A O 1
ATOM 2071 N N . TYR A 1 273 ? -3.289 4.360 -3.347 1.00 98.06 273 TYR A N 1
ATOM 2072 C CA . TYR A 1 273 ? -2.306 5.408 -3.135 1.00 98.06 273 TYR A CA 1
ATOM 2073 C C . TYR A 1 273 ? -1.105 5.241 -4.065 1.00 98.06 273 TYR A C 1
ATOM 2075 O O . TYR A 1 273 ? -0.849 4.147 -4.574 1.00 98.06 273 TYR A O 1
ATOM 2083 N N . ALA A 1 274 ? -0.367 6.331 -4.237 1.00 97.75 274 ALA A N 1
ATOM 2084 C CA . ALA A 1 274 ? 0.961 6.346 -4.835 1.00 97.75 274 ALA A CA 1
ATOM 2085 C C . ALA A 1 274 ? 1.882 7.224 -3.979 1.00 97.75 274 ALA A C 1
ATOM 2087 O O . ALA A 1 274 ? 1.409 8.160 -3.333 1.00 97.75 274 ALA A O 1
ATOM 2088 N N . SER A 1 275 ? 3.180 6.943 -3.951 1.00 97.88 275 SER A N 1
ATOM 2089 C CA . SER A 1 275 ? 4.160 7.742 -3.209 1.00 97.88 275 SER A CA 1
ATOM 2090 C C . SER A 1 275 ? 5.535 7.691 -3.861 1.00 97.88 275 SER A C 1
ATOM 2092 O O . SER A 1 275 ? 5.933 6.644 -4.366 1.00 97.88 275 SER A O 1
ATOM 2094 N N . ARG A 1 276 ? 6.269 8.801 -3.771 1.00 96.56 276 ARG A N 1
ATOM 2095 C CA . ARG A 1 276 ? 7.657 8.948 -4.218 1.00 96.56 276 ARG A CA 1
ATOM 2096 C C . ARG A 1 276 ? 8.481 9.584 -3.094 1.00 96.56 276 ARG A C 1
ATOM 2098 O O . ARG A 1 276 ? 8.549 10.815 -3.017 1.00 96.56 276 ARG A O 1
ATOM 2105 N N . PRO A 1 277 ? 9.038 8.780 -2.171 1.00 95.25 277 PRO A N 1
ATOM 2106 C CA . PRO A 1 277 ? 9.769 9.295 -1.016 1.00 95.25 277 PRO A CA 1
ATOM 2107 C C . PRO A 1 277 ? 11.135 9.884 -1.381 1.00 95.25 277 PRO A C 1
ATOM 2109 O O . PRO A 1 277 ? 11.532 10.886 -0.789 1.00 95.25 277 PRO A O 1
ATOM 2112 N N . ALA A 1 278 ? 11.840 9.282 -2.344 1.00 89.50 278 ALA A N 1
ATOM 2113 C CA . ALA A 1 278 ? 13.100 9.793 -2.884 1.00 89.50 278 ALA A CA 1
ATOM 2114 C C . ALA A 1 278 ? 12.879 10.768 -4.056 1.00 89.50 278 ALA A C 1
ATOM 2116 O O . ALA A 1 278 ? 11.782 10.857 -4.611 1.00 89.50 278 ALA A O 1
ATOM 2117 N N . SER A 1 279 ? 13.925 11.515 -4.420 1.00 74.88 279 SER A N 1
ATOM 2118 C CA . SER A 1 279 ? 13.946 12.485 -5.525 1.00 74.88 279 SER A CA 1
ATOM 2119 C C . SER A 1 279 ? 15.295 12.522 -6.221 1.00 74.88 279 SER A C 1
ATOM 2121 O O . SER A 1 279 ? 16.294 12.378 -5.477 1.00 74.88 279 SER A O 1
#

Sequence (279 aa):
MPPDRSSFKALNTPQESVPQWMGSFDLSAAPNTDLWRKPPCRDTSTAPILYTSLRHRFTSAEVTVSADLEFEWDQAGLVIFAGAPPGREERPGGVETVIVPSIPATERDVSSLVSAISIDSDSPSPLSTSGTPPPRTPDSMNSATLQIDQLVDHVQAPPPYPHAVPASKWIKLSLELSSNAPHATAVVATPDGADWSATTLPGQGRFENGPAFPDSTRPAMSATPARLGDALWLWYQPLPAPAGPRPGEWVKLREVTWFFFGVEDKVIRVGVYASRPAS

pLDDT: mean 74.05, std 26.26, range [22.2, 98.56]

Foldseek 3Di:
DADALVQKDKDLDDSVPRDRGPPDDDDDADEQADFWADPQGDTRHNWIWIKGFDPDFAFKDKDKDFDLAADAFWKWFKKKKLFDDPPDDDPDDDDDPDDDDDDDDDDDDDDDDDDDDDDDDDDDDDDDDDDDDDDDDDDDDDDDDDPPDDDPPPPPDPPPDPLDVFPIKMKTFIFTHHPQATWGKMWTQGSGTIDIDIDGAPPRDRRPPHSDPPPDDTWMKMKMWGDDPQKIWIWMATPPFDDDPDGRDIDTGDIGHRNCPSGDSRRMMMIITTYHSHD

Radius of gyration: 28.66 Å; chains: 1; bounding box: 45×82×86 Å

InterPro domains:
  IPR009784 Protein of unknown function DUF1349 [PF07081] (12-81)
  IPR009784 Protein of unknown function DUF1349 [PTHR35332] (1-278)

Organism: NCBI:txid1392243

Secondary structure (DSSP, 8-state):
-PPBGGGEEEESS-GGGS-SBSSS------BT--EEEETTTEEEE-S-EEEEE-SS---B--EEEE----STT-EEEEEEEESSPTT-----S------PPPPP---------------------------------------------------PPPPPPP------EEEEEEEEEETTEEEEEEEEEETTEEEEEEEEPTTS---BTBS---SS---EEEEEEEEETTEEEEEEEEESPPSSSSTTPPEEEEEETTTTTT--GGGEEEEEEEEB---